Protein AF-D8LQ57-F1 (afdb_monomer)

pLDDT: mean 73.34, std 22.37, range [23.78, 97.12]

Sequence (298 aa):
MGIFMRISVLSFLLAEVISSGTTFTFFREPSASVVRRYLERQDTEQSPVNHAFAGFSDIAAAGGDAAVPPPPPQGFQERTVRAHLGSGKETYARGREALLRWQMHEGSSWARIFLGQRPPRPALQRNLVTIAKACAGLVWCINPCQVLYERNDVALRFIAPPGADANRSLDDGEARPVENTKRVMGGGGGALWAGKRPTSAPSWASFLPGVKHKGRQSAVAYATKMGHLIQGEERMRVLHFCGPGGDDSVWFEVYSVSRGAGLVGGLVFPFVQSMQRRFFREQAETMKRVVNSSSGLP

Foldseek 3Di:
DPPVVVVVVVVVLVVLLVPFLKDKDWLDDDDPVRLQVSQVCCVVDPFAAPDDCQCQQVPLVVVDQDPDRDDFPPQWDKDKEKAWQWFDPLLLVLLLVCVVVVQLQVQDPFKHKDWHDQDPPPRAWTKMWMWGADDVRTMIIIFTKTKHGKFHKGKHWYQQDPDDPPDDHVPDDDDDDDDDDDDDDDDDDDDDPPDDDPPPDPCSVVRDHRFTWIWIKIKIKMFGTGSGQKGWMKMWMWIATCGPPGGGIIMIMIIIIMATDDPSSNVCVVVVVVVVVVSRVSSNVSSSVSSVVVVPDD

Nearest PDB structures (foldseek):
  7xw0-assembly2_B  TM=3.863E-01  e=5.928E-01  Escherichia coli
  7xw0-assembly1_A  TM=3.783E-01  e=1.256E+00  Escherichia coli
  2iwv-assembly2_B  TM=2.045E-01  e=3.957E-01  Escherichia coli K-12
  4frt-assembly1_A  TM=3.250E-01  e=4.224E+00  Pseudomonas aeruginosa PAO1
  3szv-assembly1_A  TM=2.155E-01  e=5.638E+00  Pseudomonas aeruginosa

Secondary structure (DSSP, 8-state):
-HHHHHHHHHHHHHHHHHHSS-EEEESSPPPHHHHHHHHHHHHHS-PPBSSTTTTTT-TTTT-SS--SPPPPPTTPEEEEEEEEEEEHHHHHHHHHHHHHTTGGGTT-SSEEEEEPP--SS-TT--EEEEEEEEGGGTEEEEEEEEEEEEEEEEEEEEEPPSS---S--TT----PPPP---------------PPPPTTS-GGGGPPTT-EEEEEEEEEEEEEBTT-SEEEEEEEEEEEEEBTTTB-EEEEEEEEEEEE-HHHHHHHHHHHHHHHHHHHHHHHHHHHHHHHHGGG--

Mean predicted aligned error: 12.28 Å

Organism: Ectocarpus siliculosus (NCBI:txid2880)

Structure (mmCIF, N/CA/C/O backbone):
data_AF-D8LQ57-F1
#
_entry.id   AF-D8LQ57-F1
#
loop_
_atom_site.group_PDB
_atom_site.id
_atom_site.type_symbol
_atom_site.label_atom_id
_atom_site.label_alt_id
_atom_site.label_comp_id
_atom_site.label_asym_id
_atom_site.label_entity_id
_atom_site.label_seq_id
_atom_site.pdbx_PDB_ins_code
_atom_site.Cartn_x
_atom_site.Cartn_y
_atom_site.Cartn_z
_atom_site.occupancy
_atom_site.B_iso_or_equiv
_atom_site.auth_seq_id
_atom_site.auth_comp_id
_atom_site.auth_asym_id
_atom_site.auth_atom_id
_atom_site.pdbx_PDB_model_num
ATOM 1 N N . MET A 1 1 ? 17.391 13.840 -40.612 1.00 48.62 1 MET A N 1
ATOM 2 C CA . MET A 1 1 ? 17.609 14.092 -39.166 1.00 48.62 1 MET A CA 1
ATOM 3 C C . MET A 1 1 ? 16.554 13.461 -38.238 1.00 48.62 1 MET A C 1
ATOM 5 O O . MET A 1 1 ? 16.902 13.117 -37.120 1.00 48.62 1 MET A O 1
ATOM 9 N N . GLY A 1 2 ? 15.300 13.237 -38.670 1.00 44.97 2 GLY A N 1
ATOM 10 C CA . GLY A 1 2 ? 14.218 12.748 -37.786 1.00 44.97 2 GLY A CA 1
ATOM 11 C C . GLY A 1 2 ? 14.152 11.238 -37.478 1.00 44.97 2 GLY A C 1
ATOM 12 O O . GLY A 1 2 ? 13.601 10.872 -36.447 1.00 44.97 2 GLY A O 1
ATOM 13 N N . ILE A 1 3 ? 14.708 10.353 -38.318 1.00 43.94 3 ILE A N 1
ATOM 14 C CA . ILE A 1 3 ? 14.661 8.888 -38.094 1.00 43.94 3 ILE A CA 1
ATOM 15 C C . ILE A 1 3 ? 15.752 8.437 -37.109 1.00 43.94 3 ILE A C 1
ATOM 17 O O . ILE A 1 3 ? 15.458 7.721 -36.157 1.00 43.94 3 ILE A O 1
ATOM 21 N N . PHE A 1 4 ? 16.982 8.938 -37.263 1.00 37.44 4 PHE A N 1
ATOM 22 C CA . PHE A 1 4 ? 18.092 8.635 -36.351 1.00 37.44 4 PHE A CA 1
ATOM 23 C C . PHE A 1 4 ? 17.826 9.108 -34.913 1.00 37.44 4 PHE A C 1
ATOM 25 O O . PHE A 1 4 ? 18.095 8.373 -33.971 1.00 37.44 4 PHE A O 1
ATOM 32 N N . MET A 1 5 ? 17.203 10.277 -34.730 1.00 42.69 5 MET A N 1
ATOM 33 C CA . MET A 1 5 ? 16.854 10.787 -33.398 1.00 42.69 5 MET A CA 1
ATOM 34 C C . MET A 1 5 ? 15.763 9.944 -32.707 1.00 42.69 5 MET A C 1
ATOM 36 O O . MET A 1 5 ? 15.808 9.753 -31.495 1.00 42.69 5 MET A O 1
ATOM 40 N N . ARG A 1 6 ? 14.811 9.381 -33.470 1.00 46.59 6 ARG A N 1
ATOM 41 C CA . ARG A 1 6 ? 13.755 8.493 -32.944 1.00 46.59 6 ARG A CA 1
ATOM 42 C C . ARG A 1 6 ? 14.295 7.128 -32.514 1.00 46.59 6 ARG A C 1
ATOM 44 O O . ARG A 1 6 ? 13.846 6.605 -31.499 1.00 46.59 6 ARG A O 1
ATOM 51 N N . ILE A 1 7 ? 15.274 6.586 -33.242 1.00 57.03 7 ILE A N 1
ATOM 52 C CA . ILE A 1 7 ? 15.954 5.336 -32.869 1.00 57.03 7 ILE A CA 1
ATOM 53 C C . ILE A 1 7 ? 16.760 5.542 -31.579 1.00 57.03 7 ILE A C 1
ATOM 55 O O . ILE A 1 7 ? 16.666 4.720 -30.674 1.00 57.03 7 ILE A O 1
ATOM 59 N N . SER A 1 8 ? 17.466 6.667 -31.432 1.00 62.03 8 SER A N 1
ATOM 60 C CA . SER A 1 8 ? 18.244 6.960 -30.219 1.00 62.03 8 SER A CA 1
ATOM 61 C C . SER A 1 8 ? 17.379 7.125 -28.966 1.00 62.03 8 SER A C 1
ATOM 63 O O . SER A 1 8 ? 17.735 6.606 -27.911 1.00 62.03 8 SER A O 1
ATOM 65 N N . VAL A 1 9 ? 16.225 7.796 -29.071 1.00 62.12 9 VAL A N 1
ATOM 66 C CA . VAL A 1 9 ? 15.291 7.952 -27.941 1.00 62.12 9 VAL A CA 1
ATOM 67 C C . VAL A 1 9 ? 14.668 6.610 -27.548 1.00 62.12 9 VAL A C 1
ATOM 69 O O . VAL A 1 9 ? 14.610 6.295 -26.363 1.00 62.12 9 VAL A O 1
ATOM 72 N N . LEU A 1 10 ? 14.248 5.789 -28.517 1.00 60.16 10 LEU A N 1
ATOM 73 C CA . LEU A 1 10 ? 13.670 4.474 -28.230 1.00 60.16 10 LEU A CA 1
ATOM 74 C C . LEU A 1 10 ? 14.696 3.527 -27.590 1.00 60.16 10 LEU A C 1
ATOM 76 O O . LEU A 1 10 ? 14.368 2.840 -26.626 1.00 60.16 10 LEU A O 1
ATOM 80 N N . SER A 1 11 ? 15.940 3.536 -28.072 1.00 60.31 11 SER A N 1
ATOM 81 C CA . SER A 1 11 ? 17.041 2.763 -27.485 1.00 60.31 11 SER A CA 1
ATOM 82 C C . SER A 1 11 ? 17.373 3.214 -26.063 1.00 60.31 11 SER A C 1
ATOM 84 O O . SER A 1 11 ? 17.629 2.374 -25.205 1.00 60.31 11 SER A O 1
ATOM 86 N N . PHE A 1 12 ? 17.322 4.521 -25.786 1.00 65.44 12 PHE A N 1
ATOM 87 C CA . PHE A 1 12 ? 17.548 5.059 -24.444 1.00 65.44 12 PHE A CA 1
ATOM 88 C C . PHE A 1 12 ? 16.434 4.656 -23.467 1.00 65.44 12 PHE A C 1
ATOM 90 O O . PHE A 1 12 ? 16.716 4.160 -22.380 1.00 65.44 12 PHE A O 1
ATOM 97 N N . LEU A 1 13 ? 15.166 4.786 -23.875 1.00 63.22 13 LEU A N 1
ATOM 98 C CA . LEU A 1 13 ? 14.019 4.367 -23.061 1.00 63.22 13 LEU A CA 1
ATOM 99 C C . LEU A 1 13 ? 14.007 2.847 -22.834 1.00 63.22 13 LEU A C 1
ATOM 101 O O . LEU A 1 13 ? 13.696 2.389 -21.737 1.00 63.22 13 LEU A O 1
ATOM 105 N N . LEU A 1 14 ? 14.383 2.054 -23.842 1.00 62.09 14 LEU A N 1
ATOM 106 C CA . LEU A 1 14 ? 14.518 0.605 -23.708 1.00 62.09 14 LEU A CA 1
ATOM 107 C C . LEU A 1 14 ? 15.657 0.236 -22.744 1.00 62.09 14 LEU A C 1
ATOM 109 O O . LEU A 1 14 ? 15.481 -0.654 -21.918 1.00 62.09 14 LEU A O 1
ATOM 113 N N . ALA A 1 15 ? 16.791 0.939 -22.793 1.00 59.47 15 ALA A N 1
ATOM 114 C CA . ALA A 1 15 ? 17.882 0.760 -21.838 1.00 59.47 15 ALA A CA 1
ATOM 115 C C . ALA A 1 15 ? 17.472 1.139 -20.404 1.00 59.47 15 ALA A C 1
ATOM 117 O O . ALA A 1 15 ? 17.856 0.446 -19.466 1.00 59.47 15 ALA A O 1
ATOM 118 N N . GLU A 1 16 ? 16.655 2.178 -20.212 1.00 63.97 16 GLU A N 1
ATOM 119 C CA . GLU A 1 16 ? 16.084 2.546 -18.906 1.00 63.97 16 GLU A CA 1
ATOM 120 C C . GLU A 1 16 ? 15.113 1.467 -18.384 1.00 63.97 16 GLU A C 1
ATOM 122 O O . GLU A 1 16 ? 15.157 1.112 -17.210 1.00 63.97 16 GLU A O 1
ATOM 127 N N . VAL A 1 17 ? 14.300 0.860 -19.258 1.00 67.62 17 VAL A N 1
ATOM 128 C CA . VAL A 1 17 ? 13.434 -0.283 -18.902 1.00 67.62 17 VAL A CA 1
ATOM 129 C C . VAL A 1 17 ? 14.255 -1.527 -18.554 1.00 67.62 17 VAL A C 1
ATOM 131 O O . VAL A 1 17 ? 13.967 -2.185 -17.557 1.00 67.62 17 VAL A O 1
ATOM 134 N N . ILE A 1 18 ? 15.283 -1.849 -19.343 1.00 64.19 18 ILE A N 1
ATOM 135 C CA . ILE A 1 18 ? 16.147 -3.024 -19.133 1.00 64.19 18 ILE A CA 1
ATOM 136 C C . ILE A 1 18 ? 17.025 -2.856 -17.887 1.00 64.19 18 ILE A C 1
ATOM 138 O O . ILE A 1 18 ? 17.270 -3.826 -17.175 1.00 64.19 18 ILE A O 1
ATOM 142 N N . SER A 1 19 ? 17.497 -1.637 -17.617 1.00 60.09 19 SER A N 1
ATOM 143 C CA . SER A 1 19 ? 18.268 -1.320 -16.408 1.00 60.09 19 SER A CA 1
ATOM 144 C C . SER A 1 19 ? 17.388 -1.121 -15.176 1.00 60.09 19 SER A C 1
ATOM 146 O O . SER A 1 19 ? 17.899 -1.105 -14.054 1.00 60.09 19 SER A O 1
ATOM 148 N N . SER A 1 20 ? 16.067 -1.009 -15.352 1.00 66.25 20 SER A N 1
ATOM 149 C CA . SER A 1 20 ? 15.149 -1.027 -14.226 1.00 66.25 20 SER A CA 1
ATOM 150 C C . SER A 1 20 ? 15.211 -2.393 -13.536 1.00 66.25 20 SER A C 1
ATOM 152 O O . SER A 1 20 ? 15.247 -3.446 -14.165 1.00 66.25 20 SER A O 1
ATOM 154 N N . GLY A 1 21 ? 15.183 -2.388 -12.206 1.00 73.88 21 GLY A N 1
ATOM 155 C CA . GLY A 1 21 ? 14.976 -3.601 -11.416 1.00 73.88 21 GLY A CA 1
ATOM 156 C C . GLY A 1 21 ? 13.595 -4.229 -11.637 1.00 73.88 21 GLY A C 1
ATOM 157 O O . GLY A 1 21 ? 13.362 -5.332 -11.152 1.00 73.88 21 GLY A O 1
ATOM 158 N N . THR A 1 22 ? 12.678 -3.569 -12.352 1.00 83.44 22 THR A N 1
ATOM 159 C CA . THR A 1 22 ? 11.361 -4.108 -12.693 1.00 83.44 22 THR A CA 1
ATOM 160 C C . THR A 1 22 ? 11.524 -5.248 -13.690 1.00 83.44 22 THR A C 1
ATOM 162 O O . THR A 1 22 ? 12.066 -5.076 -14.777 1.00 83.44 22 THR A O 1
ATOM 165 N N . THR A 1 23 ? 11.036 -6.433 -13.331 1.00 84.88 23 THR A N 1
ATOM 166 C CA . THR A 1 23 ? 11.045 -7.587 -14.238 1.00 84.88 23 THR A CA 1
ATOM 167 C C . THR A 1 23 ? 9.704 -7.702 -14.941 1.00 84.88 23 THR A C 1
ATOM 169 O O . THR A 1 23 ? 8.655 -7.637 -14.302 1.00 84.88 23 THR A O 1
ATOM 172 N N . PHE A 1 24 ? 9.735 -7.916 -16.254 1.00 87.69 24 PHE A N 1
ATOM 173 C CA . PHE A 1 24 ? 8.538 -8.119 -17.061 1.00 87.69 24 PHE A CA 1
ATOM 174 C C . PHE A 1 24 ? 8.416 -9.583 -17.463 1.00 87.69 24 PHE A C 1
ATOM 176 O O . PHE A 1 24 ? 9.375 -10.202 -17.922 1.00 87.69 24 PHE A O 1
ATOM 183 N N . THR A 1 25 ? 7.216 -10.128 -17.318 1.00 86.50 25 THR A N 1
ATOM 184 C CA . THR A 1 25 ? 6.835 -11.411 -17.913 1.00 86.50 25 THR A CA 1
ATOM 185 C C . THR A 1 25 ? 5.623 -11.196 -18.810 1.00 86.50 25 THR A C 1
ATOM 187 O O . THR A 1 25 ? 4.830 -10.278 -18.593 1.00 86.50 25 THR A O 1
ATOM 190 N N . PHE A 1 26 ? 5.503 -11.998 -19.864 1.00 88.69 26 PHE A N 1
ATOM 191 C CA . PHE A 1 26 ? 4.497 -11.798 -20.905 1.00 88.69 26 PHE A CA 1
ATOM 192 C C . PHE A 1 26 ? 3.484 -12.938 -20.900 1.00 88.69 26 PHE A C 1
ATOM 194 O O . PHE A 1 26 ? 3.846 -14.100 -20.712 1.00 88.69 26 PHE A O 1
ATOM 201 N N . PHE A 1 27 ? 2.216 -12.594 -21.129 1.00 87.00 27 PHE A N 1
ATOM 202 C CA . PHE A 1 27 ? 1.059 -13.488 -21.299 1.00 87.00 27 PHE A CA 1
ATOM 203 C C . PHE A 1 27 ? 0.655 -14.342 -20.085 1.00 87.00 27 PHE A C 1
ATOM 205 O O . PHE A 1 27 ? -0.522 -14.667 -19.939 1.00 87.00 27 PHE A O 1
ATOM 212 N N . ARG A 1 28 ? 1.585 -14.695 -19.194 1.00 86.56 28 ARG A N 1
ATOM 213 C CA . ARG A 1 28 ? 1.346 -15.529 -18.009 1.00 86.56 28 ARG A CA 1
ATOM 214 C C . ARG A 1 28 ? 1.815 -14.831 -16.743 1.00 86.56 28 ARG A C 1
ATOM 216 O O . ARG A 1 28 ? 2.811 -14.117 -16.769 1.00 86.56 28 ARG A O 1
ATOM 223 N N . GLU A 1 29 ? 1.082 -15.057 -15.654 1.00 89.44 29 GLU A N 1
ATOM 224 C CA . GLU A 1 29 ? 1.495 -14.609 -14.322 1.00 89.44 29 GLU A CA 1
ATOM 225 C C . GLU A 1 29 ? 2.853 -15.237 -13.976 1.00 89.44 29 GLU A C 1
ATOM 227 O O . GLU A 1 29 ? 3.077 -16.417 -14.284 1.00 89.44 29 GLU A O 1
ATOM 232 N N . PRO A 1 30 ? 3.778 -14.479 -13.363 1.00 89.81 30 PRO A N 1
ATOM 233 C CA . PRO A 1 30 ? 5.040 -15.036 -12.915 1.00 89.81 30 PRO A CA 1
ATOM 234 C C . PRO A 1 30 ? 4.794 -16.152 -11.901 1.00 89.81 30 PRO A C 1
ATOM 236 O O . PRO A 1 30 ? 4.037 -16.004 -10.944 1.00 89.81 30 PRO A O 1
ATOM 239 N N . SER A 1 31 ? 5.460 -17.286 -12.105 1.00 90.00 31 SER A N 1
ATOM 240 C CA . SER A 1 31 ? 5.369 -18.406 -11.171 1.00 90.00 31 SER A CA 1
ATOM 241 C C . SER A 1 31 ? 5.945 -18.041 -9.797 1.00 90.00 31 SER A C 1
ATOM 243 O O . SER A 1 31 ? 6.805 -17.164 -9.668 1.00 90.00 31 SER A O 1
ATOM 245 N N . ALA A 1 32 ? 5.528 -18.768 -8.759 1.00 87.81 32 ALA A N 1
ATOM 246 C CA . ALA A 1 32 ? 6.027 -18.555 -7.400 1.00 87.81 32 ALA A CA 1
ATOM 247 C C . ALA A 1 32 ? 7.562 -18.677 -7.292 1.00 87.81 32 ALA A C 1
ATOM 249 O O . ALA A 1 32 ? 8.172 -17.992 -6.474 1.00 87.81 32 ALA A O 1
ATOM 250 N N . SER A 1 33 ? 8.204 -19.509 -8.123 1.00 88.94 33 SER A N 1
ATOM 251 C CA . SER A 1 33 ? 9.667 -19.631 -8.157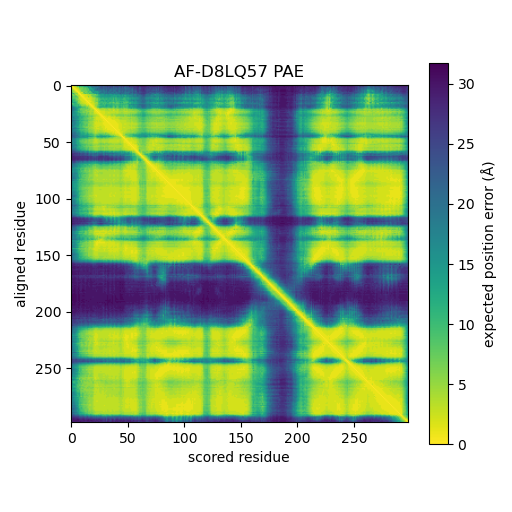 1.00 88.94 33 SER A CA 1
ATOM 252 C C . SER A 1 33 ? 10.348 -18.393 -8.746 1.00 88.94 33 SER A C 1
ATOM 254 O O . SER A 1 33 ? 11.390 -17.985 -8.235 1.00 88.94 33 SER A O 1
ATOM 256 N N . VAL A 1 34 ? 9.750 -17.751 -9.758 1.00 89.62 34 VAL A N 1
ATOM 257 C CA . VAL A 1 34 ? 10.236 -16.472 -10.308 1.00 89.62 34 VAL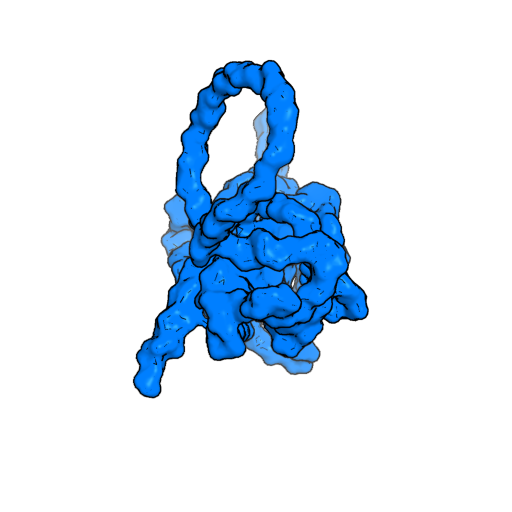 A CA 1
ATOM 258 C C . VAL A 1 34 ? 10.157 -15.376 -9.248 1.00 89.62 34 VAL A C 1
ATOM 260 O O . VAL A 1 34 ? 11.142 -14.677 -9.019 1.00 89.62 34 VAL A O 1
ATOM 263 N N . VAL A 1 35 ? 9.019 -15.268 -8.554 1.00 89.56 35 VAL A N 1
ATOM 264 C CA . VAL A 1 35 ? 8.834 -14.291 -7.468 1.00 89.56 35 VAL A CA 1
ATOM 265 C C . VAL A 1 35 ? 9.822 -14.539 -6.325 1.00 89.56 35 VAL A C 1
ATOM 267 O O . VAL A 1 35 ? 10.451 -13.598 -5.845 1.00 89.56 35 VAL A O 1
ATOM 270 N N . ARG A 1 36 ? 10.019 -15.803 -5.922 1.00 87.06 36 ARG A N 1
ATOM 271 C CA . ARG A 1 36 ? 10.967 -16.175 -4.860 1.00 87.06 36 ARG A CA 1
ATOM 272 C C . ARG A 1 36 ? 12.405 -15.810 -5.219 1.00 87.06 36 ARG A C 1
ATOM 274 O O . ARG A 1 36 ? 13.065 -15.151 -4.427 1.00 87.06 36 ARG A O 1
ATOM 281 N N . ARG A 1 37 ? 12.865 -16.159 -6.423 1.00 87.06 37 ARG A N 1
ATOM 282 C CA . ARG A 1 37 ? 14.216 -15.810 -6.891 1.00 87.06 37 ARG A CA 1
ATOM 283 C C . ARG A 1 37 ? 14.426 -14.297 -6.949 1.00 87.06 37 ARG A C 1
ATOM 285 O O . ARG A 1 37 ? 15.516 -13.805 -6.673 1.00 87.06 37 ARG A O 1
ATOM 292 N N . TYR A 1 38 ? 13.384 -13.555 -7.315 1.00 87.19 38 TYR A N 1
ATOM 293 C CA . TYR A 1 38 ? 13.428 -12.099 -7.341 1.00 87.19 38 TYR A CA 1
ATOM 294 C C . TYR A 1 38 ? 13.536 -11.502 -5.925 1.00 87.19 38 TYR A C 1
ATOM 296 O O . TYR A 1 38 ? 14.333 -10.590 -5.718 1.00 87.19 38 TYR A O 1
ATOM 304 N N . LEU A 1 39 ? 12.815 -12.053 -4.939 1.00 85.38 39 LEU A N 1
ATOM 305 C CA . LEU A 1 39 ? 12.977 -11.704 -3.518 1.00 85.38 39 LEU A CA 1
ATOM 306 C C . LEU A 1 39 ? 14.387 -12.022 -3.001 1.00 85.38 39 LEU A C 1
ATOM 308 O O . LEU A 1 39 ? 15.031 -11.145 -2.435 1.00 85.38 39 LEU A O 1
ATOM 312 N N . GLU A 1 40 ? 14.892 -13.233 -3.257 1.00 83.25 40 GLU A N 1
ATOM 313 C CA . GLU A 1 40 ? 16.244 -13.657 -2.858 1.00 83.25 40 GLU A CA 1
ATOM 314 C C . GLU A 1 40 ? 17.316 -12.708 -3.409 1.00 83.25 40 GLU A C 1
ATOM 316 O O . GLU A 1 40 ? 18.225 -12.301 -2.687 1.00 83.25 40 GLU A O 1
ATOM 321 N N . ARG A 1 41 ? 17.172 -12.284 -4.672 1.00 81.88 41 ARG A N 1
ATOM 322 C CA . ARG A 1 41 ? 18.065 -11.299 -5.290 1.00 81.88 41 ARG A CA 1
ATOM 323 C C . ARG A 1 41 ? 18.022 -9.944 -4.583 1.00 81.88 41 ARG A C 1
ATOM 325 O O . ARG A 1 41 ? 19.057 -9.310 -4.438 1.00 81.88 41 ARG A O 1
ATOM 332 N N . GLN A 1 42 ? 16.857 -9.489 -4.124 1.00 79.94 42 GLN A N 1
ATOM 333 C CA . GLN A 1 42 ? 16.762 -8.236 -3.364 1.00 79.94 42 GLN A CA 1
ATOM 334 C C . GLN A 1 42 ? 17.364 -8.321 -1.961 1.00 79.94 42 GLN A C 1
ATOM 336 O O . GLN A 1 42 ? 17.737 -7.289 -1.395 1.00 79.94 42 GLN A O 1
ATOM 341 N N . ASP A 1 43 ? 17.388 -9.514 -1.366 1.00 73.25 43 ASP A N 1
ATOM 342 C CA . ASP A 1 43 ? 18.006 -9.739 -0.061 1.00 73.25 43 ASP A CA 1
ATOM 343 C C . ASP A 1 43 ? 19.540 -9.711 -0.167 1.00 73.25 43 ASP A C 1
ATOM 345 O O . ASP A 1 43 ? 20.214 -9.187 0.730 1.00 73.25 43 ASP A O 1
ATOM 349 N N . THR A 1 44 ? 20.092 -10.225 -1.275 1.00 69.94 44 THR A N 1
ATOM 350 C CA . THR A 1 44 ? 21.538 -10.242 -1.547 1.00 69.94 44 THR A CA 1
ATOM 351 C C . THR A 1 44 ? 22.052 -8.916 -2.111 1.00 69.94 44 THR A C 1
ATOM 353 O O . THR A 1 44 ? 23.072 -8.406 -1.647 1.00 69.94 44 THR A O 1
ATOM 356 N N . GLU A 1 45 ? 21.339 -8.315 -3.062 1.00 71.88 45 GLU A N 1
ATOM 357 C CA . GLU A 1 45 ? 21.659 -7.020 -3.660 1.00 71.88 45 GLU A CA 1
ATOM 358 C C . GLU A 1 45 ? 20.977 -5.913 -2.842 1.00 71.88 45 GLU A C 1
ATOM 360 O O . GLU A 1 45 ? 19.780 -5.651 -2.985 1.00 71.88 45 GLU A O 1
ATOM 365 N N . GLN A 1 46 ? 21.722 -5.252 -1.948 1.00 67.12 46 GLN A N 1
ATOM 366 C CA . GLN A 1 46 ? 21.197 -4.100 -1.207 1.00 67.12 46 GLN A CA 1
ATOM 367 C C . GLN A 1 46 ? 20.815 -2.975 -2.181 1.00 67.12 46 GLN A C 1
ATOM 369 O O . GLN A 1 46 ? 21.653 -2.193 -2.616 1.00 67.12 46 GLN A O 1
ATOM 374 N N . SER A 1 47 ? 19.531 -2.895 -2.517 1.00 75.00 47 SER A N 1
ATOM 375 C CA . SER A 1 47 ? 18.945 -1.798 -3.287 1.00 75.00 47 SER A CA 1
ATOM 376 C C . SER A 1 47 ? 18.244 -0.832 -2.321 1.00 75.00 47 SER A C 1
ATOM 378 O O . SER A 1 47 ? 17.425 -1.289 -1.521 1.00 75.00 47 SER A O 1
ATOM 380 N N . PRO A 1 48 ? 18.562 0.473 -2.324 1.00 87.56 48 PRO A N 1
ATOM 381 C CA . PRO A 1 48 ? 17.900 1.436 -1.451 1.00 87.56 48 PRO A CA 1
ATOM 382 C C . PRO A 1 48 ? 16.487 1.774 -1.952 1.00 87.56 48 PRO A C 1
ATOM 384 O O . PRO A 1 48 ? 16.116 1.496 -3.096 1.00 87.56 48 PRO A O 1
ATOM 387 N N . VAL A 1 49 ? 15.699 2.421 -1.094 1.00 91.38 49 VAL A N 1
ATOM 388 C CA . VAL A 1 49 ? 14.478 3.133 -1.507 1.00 91.38 49 VAL A CA 1
ATOM 389 C C . VAL A 1 49 ? 14.813 4.206 -2.549 1.00 91.38 49 VAL A C 1
ATOM 391 O O . VAL A 1 49 ? 15.892 4.796 -2.515 1.00 91.38 49 VAL A O 1
ATOM 394 N N . ASN A 1 50 ? 13.904 4.467 -3.490 1.00 92.00 50 ASN A N 1
ATOM 395 C CA . ASN A 1 50 ? 14.163 5.381 -4.614 1.00 92.00 50 ASN A CA 1
ATOM 396 C C . ASN A 1 50 ? 13.713 6.835 -4.374 1.00 92.00 50 ASN A C 1
ATOM 398 O O . ASN A 1 50 ? 13.584 7.608 -5.323 1.00 92.00 50 ASN A O 1
ATOM 402 N N . HIS A 1 51 ? 13.465 7.218 -3.120 1.00 91.19 51 HIS A N 1
ATOM 403 C CA . HIS A 1 51 ? 13.086 8.576 -2.737 1.00 91.19 51 HIS A CA 1
ATOM 404 C C . HIS A 1 51 ? 13.591 8.926 -1.328 1.00 91.19 51 HIS A C 1
ATOM 406 O O . HIS A 1 51 ? 13.745 8.058 -0.474 1.00 91.19 51 HIS A O 1
ATOM 412 N N . ALA A 1 52 ? 13.838 10.217 -1.079 1.00 90.44 52 ALA A N 1
ATOM 413 C CA . ALA A 1 52 ? 14.501 10.698 0.141 1.00 90.44 52 ALA A CA 1
ATOM 414 C C . ALA A 1 52 ? 13.588 10.819 1.377 1.00 90.44 52 ALA A C 1
ATOM 416 O O . ALA A 1 52 ? 14.077 11.016 2.483 1.00 90.44 52 ALA A O 1
ATOM 417 N N . PHE A 1 53 ? 12.270 10.728 1.199 1.00 88.44 53 PHE A N 1
ATOM 418 C CA . PHE A 1 53 ? 11.278 10.949 2.261 1.00 88.44 53 PHE A CA 1
ATOM 419 C C . PHE A 1 53 ? 10.681 9.643 2.811 1.00 88.44 53 PHE A C 1
ATOM 421 O O . PHE A 1 53 ? 9.603 9.658 3.395 1.00 88.44 53 PHE A O 1
ATOM 428 N N . ALA A 1 54 ? 11.341 8.503 2.598 1.00 89.94 54 ALA A N 1
ATOM 429 C CA . ALA A 1 54 ? 10.863 7.220 3.098 1.00 89.94 54 ALA A CA 1
ATOM 430 C C . ALA A 1 54 ? 10.627 7.256 4.619 1.00 89.94 54 ALA A C 1
ATOM 432 O O . ALA A 1 54 ? 11.510 7.624 5.392 1.00 89.94 54 ALA A O 1
ATOM 433 N N . GLY A 1 55 ? 9.423 6.870 5.032 1.00 87.69 55 GLY A N 1
ATOM 434 C CA . GLY A 1 55 ? 8.956 6.885 6.414 1.00 87.69 55 GLY A CA 1
ATOM 435 C C . GLY A 1 55 ? 8.207 8.157 6.809 1.00 87.69 55 GLY A C 1
ATOM 436 O O . GLY A 1 55 ? 7.733 8.228 7.940 1.00 87.69 55 GLY A O 1
ATOM 437 N N . PHE A 1 56 ? 8.043 9.148 5.922 1.00 85.62 56 PHE A N 1
ATOM 438 C CA . PHE A 1 56 ? 7.354 10.402 6.268 1.00 85.62 56 PHE A CA 1
ATOM 439 C C . PHE A 1 56 ? 5.893 10.202 6.702 1.00 85.62 56 PHE A C 1
ATOM 441 O O . PHE A 1 56 ? 5.339 11.047 7.404 1.00 85.62 56 PHE A O 1
ATOM 448 N N . SER A 1 57 ? 5.257 9.099 6.286 1.00 84.88 57 SER A N 1
ATOM 449 C CA . SER A 1 57 ? 3.879 8.796 6.670 1.00 84.88 57 SER A CA 1
ATOM 450 C C . SER A 1 57 ? 3.762 8.189 8.075 1.00 84.88 57 SER A C 1
ATOM 452 O O . SER A 1 57 ? 2.641 8.000 8.557 1.00 84.88 57 SER A O 1
ATOM 454 N N . ASP A 1 58 ? 4.884 7.893 8.746 1.00 85.19 58 ASP A N 1
ATOM 455 C CA . ASP A 1 58 ? 4.927 7.387 10.122 1.00 85.19 58 ASP A CA 1
ATOM 456 C C . ASP A 1 58 ? 4.648 8.494 11.146 1.00 85.19 58 ASP A C 1
ATOM 458 O O . ASP A 1 58 ? 5.486 8.906 11.949 1.00 85.19 58 ASP A O 1
ATOM 462 N N . ILE A 1 59 ? 3.409 8.967 11.139 1.00 71.31 59 ILE A N 1
ATOM 463 C CA . ILE A 1 59 ? 2.912 9.998 12.050 1.00 71.31 59 ILE A CA 1
ATOM 464 C C . ILE A 1 59 ? 3.033 9.607 13.536 1.00 71.31 59 ILE A C 1
ATOM 466 O O . ILE A 1 59 ? 3.044 10.473 14.404 1.00 71.31 59 ILE A O 1
ATOM 470 N N . ALA A 1 60 ? 3.132 8.307 13.848 1.00 60.72 60 ALA A N 1
ATOM 471 C CA . ALA A 1 60 ? 3.276 7.818 15.218 1.00 60.72 60 ALA A CA 1
ATOM 472 C C . ALA A 1 60 ? 4.710 7.970 15.743 1.00 60.72 60 ALA A C 1
ATOM 474 O O . ALA A 1 60 ? 4.897 8.241 16.929 1.00 60.72 60 ALA A O 1
ATOM 475 N N . ALA A 1 61 ? 5.716 7.823 14.876 1.00 54.97 61 ALA A N 1
ATOM 476 C CA . ALA A 1 61 ? 7.112 8.071 15.233 1.00 54.97 61 ALA A CA 1
ATOM 477 C C . ALA A 1 61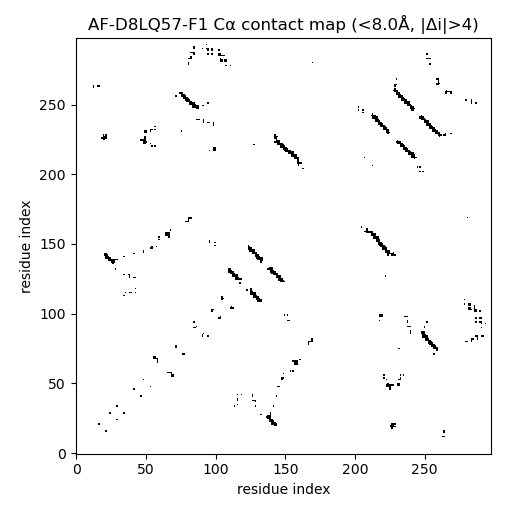 ? 7.403 9.558 15.493 1.00 54.97 61 ALA A C 1
ATOM 479 O O . ALA A 1 61 ? 8.341 9.878 16.219 1.00 54.97 61 ALA A O 1
ATOM 480 N N . ALA A 1 62 ? 6.583 10.464 14.952 1.00 51.12 62 ALA A N 1
ATOM 481 C CA . ALA A 1 62 ? 6.770 11.907 15.085 1.00 51.12 62 ALA A CA 1
ATOM 482 C C . ALA A 1 62 ? 6.465 12.469 16.491 1.00 51.12 62 ALA A C 1
ATOM 484 O O . ALA A 1 62 ? 6.683 13.656 16.720 1.00 51.12 62 ALA A O 1
ATOM 485 N N . GLY A 1 63 ? 5.956 11.661 17.435 1.00 50.09 63 GLY A N 1
ATOM 486 C CA . GLY A 1 63 ? 5.815 12.026 18.856 1.00 50.09 63 GLY A CA 1
ATOM 487 C C . GLY A 1 63 ? 4.899 13.222 19.179 1.00 50.09 63 GLY A C 1
ATOM 488 O O . GLY A 1 63 ? 4.793 13.600 20.344 1.00 50.09 63 GLY A O 1
ATOM 489 N N . GLY A 1 64 ? 4.236 13.817 18.184 1.00 48.31 64 GLY A N 1
ATOM 490 C CA . GLY A 1 64 ? 3.419 15.026 18.316 1.00 48.31 64 GLY A CA 1
ATOM 491 C C . GLY A 1 64 ? 1.924 14.791 18.090 1.00 48.31 64 GLY A C 1
ATOM 492 O O . GLY A 1 64 ? 1.504 13.735 17.626 1.00 48.31 64 GLY A O 1
ATOM 493 N N . ASP A 1 65 ? 1.115 15.820 18.364 1.00 49.66 65 ASP A N 1
ATOM 494 C CA . ASP A 1 65 ? -0.340 15.893 18.114 1.00 49.66 65 ASP A CA 1
ATOM 495 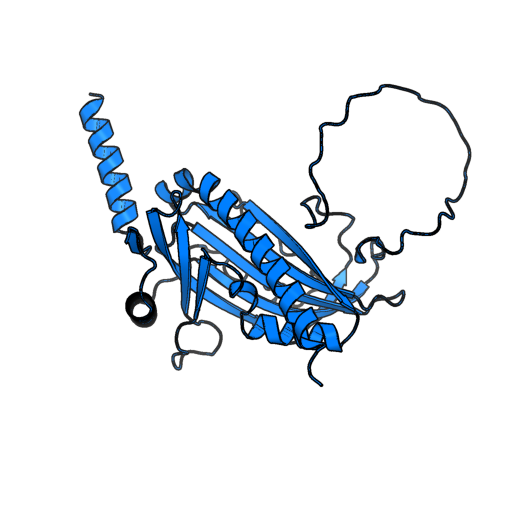C C . ASP A 1 65 ? -0.732 15.769 16.602 1.00 49.66 65 ASP A C 1
ATOM 497 O O . ASP A 1 65 ? -1.863 16.067 16.211 1.00 49.66 65 ASP A O 1
ATOM 501 N N . ALA A 1 66 ? 0.187 15.357 15.719 1.00 51.00 66 ALA A N 1
ATOM 502 C CA . ALA A 1 66 ? 0.051 15.411 14.265 1.00 51.00 66 ALA A CA 1
ATOM 503 C C . ALA A 1 66 ? -0.519 14.103 13.689 1.00 51.00 66 ALA A C 1
ATOM 505 O O . ALA A 1 66 ? 0.202 13.215 13.248 1.00 51.00 66 ALA A O 1
ATOM 506 N N . ALA A 1 67 ? -1.849 13.997 13.650 1.00 53.06 67 ALA A N 1
ATOM 507 C CA . ALA A 1 67 ? -2.545 12.905 12.958 1.00 53.06 67 ALA A CA 1
ATOM 508 C C . ALA A 1 67 ? -2.503 13.007 11.416 1.00 53.06 67 ALA A C 1
ATOM 510 O O . ALA A 1 67 ? -2.944 12.081 10.723 1.00 53.06 67 ALA A O 1
ATOM 511 N N . VAL A 1 68 ? -2.006 14.133 10.895 1.00 58.69 68 VAL A N 1
ATOM 512 C CA . VAL A 1 68 ? -1.954 14.471 9.471 1.00 58.69 68 VAL A CA 1
ATOM 513 C C . VAL A 1 68 ? -0.491 14.409 9.020 1.00 58.69 68 VAL A C 1
ATOM 515 O O . VAL A 1 68 ? 0.347 15.059 9.652 1.00 58.69 68 VAL A O 1
ATOM 518 N N . PRO A 1 69 ? -0.154 13.619 7.982 1.00 62.12 69 PRO A N 1
ATOM 519 C CA . PRO A 1 69 ? 1.189 13.640 7.414 1.00 62.12 69 PRO A CA 1
ATOM 520 C C . PRO A 1 69 ? 1.516 15.047 6.884 1.0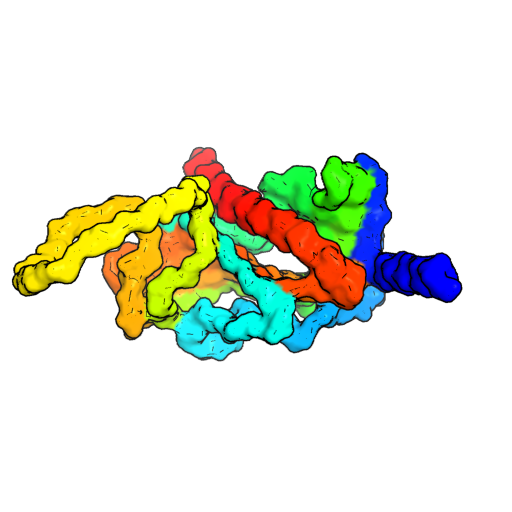0 62.12 69 PRO A C 1
ATOM 522 O O . PRO A 1 69 ? 0.601 15.794 6.527 1.00 62.12 69 PRO A O 1
ATOM 525 N N . PRO A 1 70 ? 2.800 15.441 6.826 1.00 69.06 70 PRO A N 1
ATOM 526 C CA . PRO A 1 70 ? 3.168 16.693 6.178 1.00 69.06 70 PRO A CA 1
ATOM 527 C C . PRO A 1 70 ? 2.734 16.662 4.700 1.00 69.06 70 PRO A C 1
ATOM 529 O O . PRO A 1 70 ? 2.556 15.575 4.139 1.00 69.06 70 PRO A O 1
ATOM 532 N N . PRO A 1 71 ? 2.564 17.833 4.057 1.00 74.38 71 PRO A N 1
ATOM 533 C CA . PRO A 1 71 ? 2.152 17.891 2.659 1.00 74.38 71 PRO A CA 1
ATOM 534 C C . PRO A 1 71 ? 3.093 17.064 1.767 1.00 74.38 71 PRO A C 1
ATOM 536 O O . PRO A 1 71 ? 4.298 16.993 2.043 1.00 74.38 71 PRO A O 1
ATOM 539 N N . PRO A 1 72 ? 2.568 16.446 0.693 1.00 81.56 72 PRO A N 1
ATOM 540 C CA . PRO A 1 72 ? 3.366 15.605 -0.185 1.00 81.56 72 PRO A CA 1
ATOM 541 C C . PRO A 1 72 ? 4.522 16.406 -0.812 1.00 81.56 72 PRO A C 1
ATOM 543 O O . PRO A 1 72 ? 4.341 17.576 -1.170 1.00 81.56 72 PRO A O 1
ATOM 546 N N . PRO A 1 73 ? 5.707 15.795 -1.003 1.00 87.38 73 PRO A N 1
ATOM 547 C CA . PRO A 1 73 ? 6.814 16.444 -1.695 1.00 87.38 73 PRO A CA 1
ATOM 548 C C . PRO A 1 73 ? 6.428 16.903 -3.107 1.00 87.38 73 PRO A C 1
ATOM 550 O O . PRO A 1 73 ? 5.603 16.282 -3.782 1.00 87.38 73 PRO A O 1
ATOM 553 N N . GLN A 1 74 ? 7.065 17.973 -3.590 1.00 89.06 74 GLN A N 1
ATOM 554 C CA . GLN A 1 74 ? 6.750 18.558 -4.895 1.00 89.06 74 GLN A CA 1
ATOM 555 C C . GLN A 1 74 ? 6.804 17.517 -6.028 1.00 89.06 74 GLN A C 1
ATOM 557 O O . GLN A 1 74 ? 7.763 16.755 -6.172 1.00 89.06 74 GLN A O 1
ATOM 562 N N . GLY A 1 75 ? 5.763 17.508 -6.865 1.00 88.38 75 GLY A N 1
ATOM 563 C CA . GLY A 1 75 ? 5.649 16.604 -8.010 1.00 88.38 75 GLY A CA 1
ATOM 564 C C . GLY A 1 75 ? 5.199 15.183 -7.662 1.00 88.38 75 GLY A C 1
ATOM 565 O O . GLY A 1 75 ? 5.054 14.371 -8.575 1.00 88.38 75 GLY A O 1
ATOM 566 N N . PHE A 1 76 ? 4.956 14.873 -6.385 1.00 91.81 76 PHE A N 1
ATOM 567 C CA . PHE A 1 76 ? 4.270 13.652 -5.978 1.00 91.81 76 PHE A CA 1
ATOM 568 C C . PHE A 1 76 ? 2.766 13.883 -5.897 1.00 91.81 76 PHE A C 1
ATOM 570 O O . PHE A 1 76 ? 2.296 14.937 -5.476 1.00 91.81 76 PHE A O 1
ATOM 577 N N . GLN A 1 77 ? 2.009 12.874 -6.309 1.00 90.56 77 GLN A N 1
ATOM 578 C CA . GLN A 1 77 ? 0.562 12.876 -6.207 1.00 90.56 77 GLN A CA 1
ATOM 579 C C . GLN A 1 77 ? 0.138 12.104 -4.966 1.00 90.56 77 GLN A C 1
ATOM 581 O O . GLN A 1 77 ? 0.521 10.949 -4.777 1.00 90.56 77 GLN A O 1
ATOM 586 N N . GLU A 1 78 ? -0.670 12.760 -4.147 1.00 87.75 78 GLU A N 1
ATOM 587 C CA . GLU A 1 78 ? -1.258 12.203 -2.939 1.00 87.75 78 GLU A CA 1
ATOM 588 C C . GLU A 1 78 ? -2.614 11.560 -3.231 1.00 87.75 78 GLU A C 1
ATOM 590 O O . GLU A 1 78 ? -3.404 12.027 -4.062 1.00 87.75 78 GLU A O 1
ATOM 595 N N . ARG A 1 79 ? -2.889 10.457 -2.541 1.00 86.56 79 ARG A N 1
ATOM 596 C CA . ARG A 1 79 ? -4.170 9.770 -2.584 1.00 86.56 79 ARG A CA 1
ATOM 597 C C . ARG A 1 79 ? -4.474 9.131 -1.242 1.00 86.56 79 ARG A C 1
ATOM 599 O O . ARG A 1 79 ? -3.664 8.380 -0.712 1.00 86.56 79 ARG A O 1
ATOM 606 N N . THR A 1 80 ? -5.707 9.325 -0.798 1.00 84.62 80 THR A N 1
ATOM 607 C CA . THR A 1 80 ? -6.258 8.656 0.376 1.00 84.62 80 THR A CA 1
ATOM 608 C C . THR A 1 80 ? -7.520 7.901 -0.023 1.00 84.62 80 THR A C 1
ATOM 610 O O . THR A 1 80 ? -8.351 8.430 -0.758 1.00 84.62 80 THR A O 1
ATOM 613 N N . VAL A 1 81 ? -7.660 6.660 0.439 1.00 83.81 81 VAL A N 1
ATOM 614 C CA . VAL A 1 81 ? -8.889 5.860 0.339 1.00 83.81 81 VAL A CA 1
ATOM 615 C C . VAL A 1 81 ? -9.252 5.387 1.736 1.00 83.81 81 VAL A C 1
ATOM 617 O O . VAL A 1 81 ? -8.386 4.936 2.481 1.00 83.81 81 VAL A O 1
ATOM 620 N N . ARG A 1 82 ? -10.533 5.484 2.098 1.00 85.62 82 ARG A N 1
ATOM 621 C CA . ARG A 1 82 ? -11.040 5.073 3.410 1.00 85.62 82 ARG A CA 1
ATOM 622 C C . ARG A 1 82 ? -12.237 4.144 3.279 1.00 85.62 82 ARG A C 1
ATOM 624 O O . ARG A 1 82 ? -13.068 4.309 2.387 1.00 85.62 82 ARG A O 1
ATOM 631 N N . ALA A 1 83 ? -12.338 3.205 4.211 1.00 86.19 83 ALA A N 1
ATOM 632 C CA . ALA A 1 83 ? -13.479 2.319 4.377 1.00 86.19 83 ALA A CA 1
ATOM 633 C C . ALA A 1 83 ? -13.863 2.213 5.852 1.00 86.19 83 ALA A C 1
ATOM 635 O O . ALA A 1 83 ? -13.023 1.898 6.693 1.00 86.19 83 ALA A O 1
ATOM 636 N N . HIS A 1 84 ? -15.140 2.437 6.154 1.00 87.75 84 HIS A N 1
ATOM 637 C CA . HIS A 1 84 ? -15.702 2.130 7.464 1.00 87.75 84 HIS A CA 1
ATOM 638 C C . HIS A 1 84 ? -15.774 0.609 7.636 1.00 87.75 84 HIS A C 1
ATOM 640 O O . HIS A 1 84 ? -16.293 -0.079 6.752 1.00 87.75 84 HIS A O 1
ATOM 646 N N . LEU A 1 85 ? -15.230 0.098 8.742 1.00 87.94 85 LEU A N 1
ATOM 647 C CA . LEU A 1 85 ? -15.211 -1.331 9.070 1.00 87.94 85 LEU A CA 1
ATOM 648 C C . LEU A 1 85 ? -16.276 -1.709 10.108 1.00 87.94 85 LEU A C 1
ATOM 650 O O . LEU A 1 85 ? -16.596 -2.884 10.232 1.00 87.94 85 LEU A O 1
ATOM 654 N N . GLY A 1 86 ? -16.812 -0.737 10.853 1.00 89.44 86 GLY A N 1
ATOM 655 C CA . GLY A 1 86 ? -17.763 -0.955 11.944 1.00 89.44 86 GLY A CA 1
ATOM 656 C C . GLY A 1 86 ? -17.361 -0.169 13.187 1.00 89.44 86 GLY A C 1
ATOM 657 O O . GLY A 1 86 ? -16.703 0.862 13.083 1.00 89.44 86 GLY A O 1
ATOM 658 N N . SER A 1 87 ? -17.722 -0.661 14.368 1.00 88.31 87 SER A N 1
ATOM 659 C CA . SER A 1 87 ? -17.415 -0.013 15.646 1.00 88.31 87 SER A CA 1
ATOM 660 C C . SER A 1 87 ? -16.873 -1.000 16.679 1.00 88.31 87 SER A C 1
ATOM 662 O O . SER A 1 87 ? -17.056 -2.215 16.556 1.00 88.31 87 SER A O 1
ATOM 664 N N . GLY A 1 88 ? -16.201 -0.477 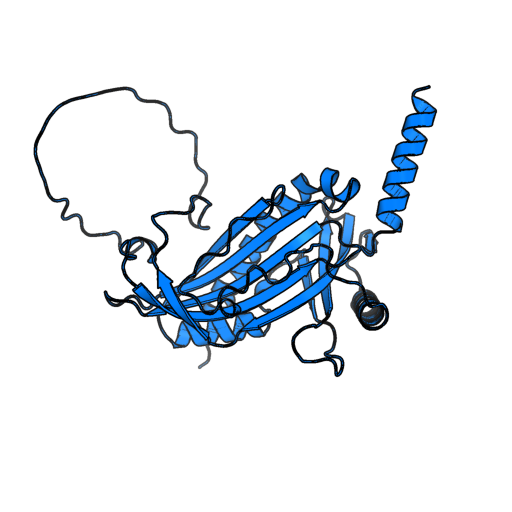17.699 1.00 90.56 88 GLY A N 1
ATOM 665 C CA . GLY A 1 88 ? -15.786 -1.230 18.871 1.00 90.56 88 GLY A CA 1
ATOM 666 C C . GLY A 1 88 ? -14.435 -1.921 18.768 1.00 90.56 88 GLY A C 1
ATOM 667 O O . GLY A 1 88 ? -13.860 -2.156 17.701 1.00 90.56 88 GLY A O 1
ATOM 668 N N . LYS A 1 89 ? -13.939 -2.296 19.950 1.00 92.81 89 LYS A N 1
ATOM 669 C CA . LYS A 1 89 ? -12.630 -2.934 20.143 1.00 92.81 89 LYS A CA 1
ATOM 670 C C . LYS A 1 89 ? -12.485 -4.243 19.371 1.00 92.81 89 LYS A C 1
ATOM 672 O O . LYS A 1 89 ? -11.383 -4.558 18.936 1.00 92.81 89 LYS A O 1
ATOM 677 N N . GLU A 1 90 ? -13.569 -4.995 19.204 1.00 95.38 90 GLU A N 1
ATOM 678 C CA . GLU A 1 90 ? -13.541 -6.277 18.498 1.00 95.38 90 GLU A CA 1
ATOM 679 C C . GLU A 1 90 ? -13.331 -6.082 16.991 1.00 95.38 90 GLU A C 1
ATOM 681 O O . GLU A 1 90 ? -12.410 -6.658 16.415 1.00 95.38 90 GLU A O 1
ATOM 686 N N . THR A 1 91 ? -14.098 -5.182 16.367 1.00 95.00 91 THR A N 1
ATOM 687 C CA . THR A 1 91 ? -13.909 -4.785 14.962 1.00 95.00 91 THR A CA 1
ATOM 688 C C . THR A 1 91 ? -12.494 -4.260 14.730 1.00 95.00 91 THR A C 1
ATOM 690 O O . THR A 1 91 ? -11.841 -4.636 13.755 1.00 95.00 91 THR A O 1
ATOM 693 N N . TYR A 1 92 ? -11.980 -3.440 15.653 1.00 93.94 92 TYR A N 1
ATOM 694 C CA . TYR A 1 92 ? -10.600 -2.965 15.604 1.00 93.94 92 TYR A CA 1
ATOM 695 C C . TYR A 1 92 ? -9.583 -4.107 15.707 1.00 93.94 92 TYR A C 1
ATOM 697 O O . TYR A 1 92 ? -8.636 -4.140 14.924 1.00 93.94 92 TYR A O 1
ATOM 705 N N . ALA A 1 93 ? -9.777 -5.062 16.621 1.00 96.50 93 ALA A N 1
ATOM 706 C CA . ALA A 1 93 ? -8.888 -6.210 16.777 1.00 96.50 93 ALA A CA 1
ATOM 707 C C . ALA A 1 93 ? -8.835 -7.071 15.505 1.00 96.50 93 ALA A C 1
ATOM 709 O O . ALA A 1 93 ? -7.735 -7.395 15.054 1.00 96.50 93 ALA A O 1
ATOM 710 N N . ARG A 1 94 ? -9.992 -7.357 14.888 1.00 97.12 94 ARG A N 1
ATOM 711 C CA . ARG A 1 94 ? -10.083 -8.099 13.616 1.00 97.12 94 ARG A CA 1
ATOM 712 C C . ARG A 1 94 ? -9.422 -7.338 12.467 1.00 97.12 94 ARG A C 1
ATOM 714 O O . ARG A 1 94 ? -8.627 -7.905 11.723 1.00 97.12 94 ARG A O 1
ATOM 721 N N . GLY A 1 95 ? -9.695 -6.037 12.349 1.00 97.06 95 GLY A N 1
ATOM 722 C CA . GLY A 1 95 ? -9.065 -5.184 11.339 1.00 97.06 95 GLY A CA 1
ATOM 723 C C . GLY A 1 95 ? -7.547 -5.109 11.503 1.00 97.06 95 GLY A C 1
ATOM 724 O O . GLY A 1 95 ? -6.811 -5.252 10.530 1.00 97.06 95 GLY A O 1
ATOM 725 N N . ARG A 1 96 ? -7.066 -4.929 12.736 1.00 96.25 96 ARG A N 1
ATOM 726 C CA . ARG A 1 96 ? -5.639 -4.938 13.071 1.00 96.25 96 ARG A CA 1
ATOM 727 C C . ARG A 1 96 ? -4.979 -6.251 12.672 1.00 96.25 96 ARG A C 1
ATOM 729 O O . ARG A 1 96 ? -3.913 -6.227 12.068 1.00 96.25 96 ARG A O 1
ATOM 736 N N . GLU A 1 97 ? -5.586 -7.382 13.011 1.00 96.31 97 GLU A N 1
ATOM 737 C CA . GLU A 1 97 ? -5.042 -8.691 12.656 1.00 96.31 97 GLU A CA 1
ATOM 738 C C . GLU A 1 97 ? -4.937 -8.869 11.137 1.00 96.31 97 GLU A C 1
ATOM 740 O O . GLU A 1 97 ? -3.867 -9.220 10.638 1.00 96.31 97 GLU A O 1
ATOM 745 N N . ALA A 1 98 ? -6.005 -8.553 10.400 1.00 96.56 98 ALA A N 1
ATOM 746 C CA . ALA A 1 98 ? -6.017 -8.607 8.940 1.00 96.56 98 ALA A CA 1
ATOM 747 C C . ALA A 1 98 ? -4.937 -7.706 8.313 1.00 96.56 98 ALA A C 1
ATOM 749 O O . ALA A 1 98 ? -4.227 -8.124 7.396 1.00 96.56 98 ALA A O 1
ATOM 750 N N . LEU A 1 99 ? -4.765 -6.493 8.849 1.00 96.06 99 LEU A N 1
ATOM 751 C CA . LEU A 1 99 ? -3.744 -5.540 8.414 1.00 96.06 99 LEU A CA 1
ATOM 752 C C . LEU A 1 99 ? -2.324 -6.083 8.618 1.00 96.06 99 LEU A C 1
ATOM 754 O O . LEU A 1 99 ? -1.523 -6.061 7.687 1.00 96.06 99 LEU A O 1
ATOM 758 N N . LEU A 1 100 ? -2.003 -6.565 9.823 1.00 93.25 100 LEU A N 1
ATOM 759 C CA . LEU A 1 100 ? -0.660 -7.059 10.157 1.00 93.25 100 LEU A CA 1
ATOM 760 C C . LEU A 1 100 ? -0.310 -8.349 9.397 1.00 93.25 100 LEU A C 1
ATOM 762 O O . LEU A 1 100 ? 0.862 -8.640 9.167 1.00 93.25 100 LEU A O 1
ATOM 766 N N . ARG A 1 101 ? -1.325 -9.097 8.950 1.00 92.62 101 ARG A N 1
ATOM 767 C CA . ARG A 1 101 ? -1.185 -10.241 8.038 1.00 92.62 101 ARG A CA 1
ATOM 768 C C . ARG A 1 101 ? -1.156 -9.852 6.554 1.00 92.62 101 ARG A C 1
ATOM 770 O O . ARG A 1 101 ? -1.040 -10.739 5.718 1.00 92.62 101 ARG A O 1
ATOM 777 N N . TRP A 1 102 ? -1.238 -8.561 6.221 1.00 93.00 102 TRP A N 1
ATOM 778 C CA . TRP A 1 102 ? -1.252 -8.038 4.847 1.00 93.00 102 TRP A CA 1
ATOM 779 C C . TRP A 1 102 ? -2.440 -8.520 3.985 1.00 93.00 102 TRP A C 1
ATOM 781 O O . TRP A 1 102 ? -2.376 -8.504 2.753 1.00 93.00 102 TRP A O 1
ATOM 791 N N . GLN A 1 103 ? -3.560 -8.897 4.615 1.00 94.75 103 GLN A N 1
ATOM 792 C CA . GLN A 1 103 ? -4.716 -9.503 3.934 1.00 94.75 103 GLN A CA 1
ATOM 793 C C . GLN A 1 103 ? -5.451 -8.545 2.989 1.00 94.75 103 GLN A C 1
ATOM 795 O O . GLN A 1 103 ? -6.141 -8.992 2.074 1.00 94.75 103 GLN A O 1
ATOM 800 N N . MET A 1 104 ? -5.268 -7.228 3.135 1.00 94.38 104 MET A N 1
ATOM 801 C CA . MET A 1 104 ? -5.817 -6.230 2.207 1.00 94.38 104 MET A CA 1
ATOM 802 C C . MET A 1 104 ? -5.404 -6.470 0.747 1.00 94.38 104 MET A C 1
ATOM 804 O O . MET A 1 104 ? -6.111 -6.033 -0.155 1.00 94.38 104 MET A O 1
ATOM 808 N N . HIS A 1 105 ? -4.310 -7.189 0.487 1.00 92.12 105 HIS A N 1
ATOM 809 C CA . HIS A 1 105 ? -3.850 -7.483 -0.874 1.00 92.12 105 HIS A CA 1
ATOM 810 C C . HIS A 1 105 ? -4.353 -8.818 -1.443 1.00 92.12 105 HIS A C 1
ATOM 812 O O . HIS A 1 105 ? -4.097 -9.106 -2.610 1.00 92.12 105 HIS A O 1
ATOM 818 N N . GLU A 1 106 ? -5.062 -9.639 -0.664 1.00 90.62 106 GLU A N 1
ATOM 819 C CA . GLU A 1 106 ? -5.484 -10.982 -1.095 1.00 90.62 106 GLU A CA 1
ATOM 820 C C . GLU A 1 106 ? -6.678 -10.963 -2.060 1.00 90.62 106 GLU A C 1
ATOM 822 O O . GLU A 1 106 ? -6.889 -11.912 -2.812 1.00 90.62 106 GLU A O 1
ATOM 827 N N . GLY A 1 107 ? -7.463 -9.884 -2.068 1.00 87.50 107 GLY A N 1
ATOM 828 C CA . GLY A 1 107 ? -8.688 -9.794 -2.863 1.00 87.50 107 GLY A CA 1
ATOM 829 C C . GLY A 1 107 ? -8.513 -9.342 -4.312 1.00 87.50 107 GLY A C 1
ATOM 830 O O . GLY A 1 107 ? -9.514 -9.255 -5.021 1.00 87.50 107 GLY A O 1
ATOM 831 N N . SER A 1 108 ? -7.292 -9.039 -4.759 1.00 89.38 108 SER A N 1
ATOM 832 C CA . SER A 1 108 ? -7.036 -8.556 -6.118 1.00 89.38 108 SER A CA 1
ATOM 833 C C . SER A 1 108 ? -6.568 -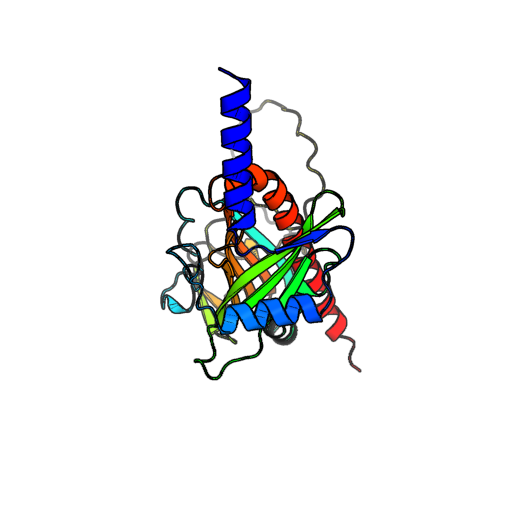9.682 -7.043 1.00 89.38 108 SER A C 1
ATOM 835 O O . SER A 1 108 ? -5.614 -10.402 -6.757 1.00 89.38 108 SER A O 1
ATOM 837 N N . SER A 1 109 ? -7.224 -9.822 -8.198 1.00 88.31 109 SER A N 1
ATOM 838 C CA . SER A 1 109 ? -6.906 -10.851 -9.203 1.00 88.31 109 SER A CA 1
ATOM 839 C C . SER A 1 109 ? -5.808 -10.438 -10.190 1.00 88.31 109 SER A C 1
ATOM 841 O O . SER A 1 109 ? -5.479 -11.189 -11.108 1.00 88.31 109 SER A O 1
ATOM 843 N N . TRP A 1 110 ? -5.311 -9.206 -10.088 1.00 89.31 110 TRP A N 1
ATOM 844 C CA . TRP A 1 110 ? -4.382 -8.621 -11.057 1.00 89.31 110 TRP A CA 1
ATOM 845 C C . TRP A 1 110 ? -3.175 -7.959 -10.398 1.00 89.31 110 TRP A C 1
ATOM 847 O O . TRP A 1 110 ? -2.198 -7.711 -11.098 1.00 89.31 110 TRP A O 1
ATOM 857 N N . ALA A 1 111 ? -3.211 -7.691 -9.092 1.00 89.62 111 ALA A N 1
ATOM 858 C CA . ALA A 1 111 ? -2.076 -7.186 -8.335 1.00 89.62 111 ALA A CA 1
ATOM 859 C C . ALA A 1 111 ? -1.933 -7.942 -7.015 1.00 89.62 111 ALA A C 1
ATOM 861 O O . ALA A 1 111 ? -2.917 -8.183 -6.327 1.00 89.62 111 ALA A O 1
ATOM 862 N N . ARG A 1 112 ? -0.712 -8.337 -6.656 1.00 89.00 112 ARG A N 1
ATOM 863 C CA . ARG A 1 112 ? -0.442 -9.104 -5.433 1.00 89.00 112 ARG A CA 1
ATOM 864 C C . ARG A 1 112 ? 0.853 -8.650 -4.790 1.00 89.00 112 ARG A C 1
ATOM 866 O O . ARG A 1 112 ? 1.755 -8.157 -5.468 1.00 89.00 112 ARG A O 1
ATOM 873 N N . ILE A 1 113 ? 0.937 -8.856 -3.484 1.00 89.62 113 ILE A N 1
ATOM 874 C CA . ILE A 1 113 ? 2.122 -8.569 -2.688 1.00 89.62 113 ILE A CA 1
ATOM 875 C C . ILE A 1 113 ? 2.677 -9.872 -2.123 1.00 89.62 113 ILE A C 1
ATOM 877 O O . ILE A 1 113 ? 1.937 -10.694 -1.589 1.00 89.62 113 ILE A O 1
ATOM 881 N N . PHE A 1 114 ? 3.990 -10.034 -2.231 1.00 88.12 114 PHE A N 1
ATOM 882 C CA . PHE A 1 114 ? 4.742 -11.127 -1.638 1.00 88.12 114 PHE A CA 1
ATOM 883 C C . PHE A 1 114 ? 5.801 -10.546 -0.716 1.00 88.12 114 PHE A C 1
ATOM 885 O O . PHE A 1 114 ? 6.617 -9.719 -1.122 1.00 88.12 114 PHE A O 1
ATOM 892 N N . LEU A 1 115 ? 5.787 -10.984 0.535 1.00 84.94 115 LEU A N 1
ATOM 893 C CA . LEU A 1 115 ? 6.789 -10.591 1.512 1.00 84.94 115 LEU A CA 1
ATOM 894 C C . LEU A 1 115 ? 8.004 -11.512 1.394 1.00 84.94 115 LEU A C 1
ATOM 896 O O . LEU A 1 115 ? 7.864 -12.733 1.293 1.00 84.94 115 LEU A O 1
ATOM 900 N N . GLY A 1 116 ? 9.193 -10.915 1.418 1.00 76.06 116 GLY A N 1
ATOM 901 C CA . GLY A 1 116 ? 10.446 -11.641 1.570 1.00 76.06 116 GLY A CA 1
ATOM 902 C C . GLY A 1 116 ? 10.500 -12.386 2.896 1.00 76.06 116 GLY A C 1
ATOM 903 O O . GLY A 1 116 ? 9.852 -12.007 3.878 1.00 76.06 116 GLY A O 1
ATOM 904 N N . GLN A 1 117 ? 11.296 -13.453 2.928 1.00 67.94 117 GLN A N 1
ATOM 905 C CA . GLN A 1 117 ? 11.636 -14.096 4.192 1.00 67.94 117 GLN A CA 1
ATOM 906 C C . GLN A 1 117 ? 12.383 -13.087 5.064 1.00 67.94 117 GLN A C 1
ATOM 908 O O . GLN A 1 117 ? 13.150 -12.275 4.564 1.00 67.94 117 GLN A O 1
ATOM 913 N N . ARG A 1 118 ? 12.137 -13.112 6.373 1.00 55.16 118 ARG A N 1
ATOM 914 C CA . ARG A 1 118 ? 12.804 -12.234 7.340 1.00 55.16 118 ARG A CA 1
ATOM 915 C C . ARG A 1 118 ? 14.287 -12.637 7.405 1.00 55.16 118 ARG A C 1
ATOM 917 O O . ARG A 1 118 ? 14.563 -13.694 7.971 1.00 55.16 118 ARG A O 1
ATOM 924 N N . PRO A 1 119 ? 15.255 -11.858 6.880 1.00 51.38 119 PRO A N 1
ATOM 925 C CA . PRO A 1 119 ? 16.657 -12.117 7.186 1.00 51.38 119 PRO A CA 1
ATOM 926 C C . PRO A 1 119 ? 16.891 -11.752 8.667 1.00 51.38 119 PRO A C 1
ATOM 928 O O . PRO A 1 119 ? 16.076 -11.025 9.244 1.00 51.38 119 PRO A O 1
ATOM 931 N N . PRO A 1 120 ? 18.014 -12.139 9.299 1.00 49.88 120 PRO A N 1
ATOM 932 C CA . PRO A 1 120 ? 18.329 -11.763 10.685 1.00 49.88 120 PRO A CA 1
ATOM 933 C C . PRO A 1 120 ? 18.599 -10.253 10.878 1.00 49.88 120 PRO A C 1
ATOM 935 O O . PRO A 1 120 ? 19.076 -9.832 11.929 1.00 49.88 120 PRO A O 1
ATOM 938 N N . ARG A 1 121 ? 18.303 -9.412 9.878 1.00 49.88 121 ARG A N 1
ATOM 939 C CA . ARG A 1 121 ? 18.363 -7.952 9.996 1.00 49.88 121 ARG A CA 1
ATOM 940 C C . ARG A 1 121 ? 17.214 -7.464 10.890 1.00 49.88 121 ARG A C 1
ATOM 942 O O . ARG A 1 121 ? 16.150 -8.090 10.905 1.00 49.88 121 ARG A O 1
ATOM 949 N N . PRO A 1 122 ? 17.406 -6.369 11.650 1.00 49.62 122 PRO A N 1
ATOM 950 C CA . PRO A 1 122 ? 16.399 -5.881 12.583 1.00 49.62 122 PRO A CA 1
ATOM 951 C C . PRO A 1 122 ? 15.023 -5.762 11.915 1.00 49.62 122 PRO A C 1
ATOM 953 O O . PRO A 1 122 ? 14.892 -5.348 10.765 1.00 49.62 122 PRO A O 1
ATOM 956 N N . ALA A 1 123 ? 14.007 -6.184 12.666 1.00 52.03 123 ALA A N 1
ATOM 957 C CA . ALA A 1 123 ? 12.705 -6.698 12.236 1.00 52.03 123 ALA A CA 1
ATOM 958 C C . ALA A 1 123 ? 11.839 -5.842 11.283 1.00 52.03 123 ALA A C 1
ATOM 960 O O . ALA A 1 123 ? 10.777 -6.328 10.875 1.00 52.03 123 ALA A O 1
ATOM 961 N N . LEU A 1 124 ? 12.253 -4.616 10.948 1.00 58.59 124 LEU A N 1
ATOM 962 C CA . LEU A 1 124 ? 11.438 -3.617 10.252 1.00 58.59 124 LEU A CA 1
ATOM 963 C C . LEU A 1 124 ? 11.749 -3.439 8.757 1.00 58.59 124 LEU A C 1
ATOM 965 O O . LEU A 1 124 ? 10.856 -3.018 8.037 1.00 58.59 124 LEU A O 1
ATOM 969 N N . GLN A 1 125 ? 12.939 -3.797 8.260 1.00 66.25 125 GLN A N 1
ATOM 970 C CA . GLN A 1 125 ? 13.328 -3.556 6.857 1.00 66.25 125 GLN A CA 1
ATOM 971 C C . GLN A 1 125 ? 13.251 -4.827 6.003 1.00 66.25 125 GLN A C 1
ATOM 973 O O . GLN A 1 125 ? 14.265 -5.342 5.527 1.00 66.25 125 GLN A O 1
ATOM 978 N N . ARG A 1 126 ? 12.043 -5.372 5.841 1.00 78.50 126 ARG A N 1
ATOM 979 C CA . ARG A 1 126 ? 11.822 -6.587 5.037 1.00 78.50 126 ARG A CA 1
ATOM 980 C C . ARG A 1 126 ? 11.602 -6.215 3.576 1.00 78.50 126 ARG A C 1
ATOM 982 O O . ARG A 1 126 ? 10.870 -5.269 3.286 1.00 78.50 126 ARG A O 1
ATOM 989 N N . ASN A 1 127 ? 12.211 -6.961 2.661 1.00 82.81 127 ASN A N 1
ATOM 990 C CA . ASN A 1 127 ? 11.937 -6.796 1.239 1.00 82.81 127 ASN A CA 1
ATOM 991 C C . ASN A 1 127 ? 10.515 -7.261 0.905 1.00 82.81 127 ASN A C 1
ATOM 993 O O . ASN A 1 127 ? 9.971 -8.181 1.519 1.00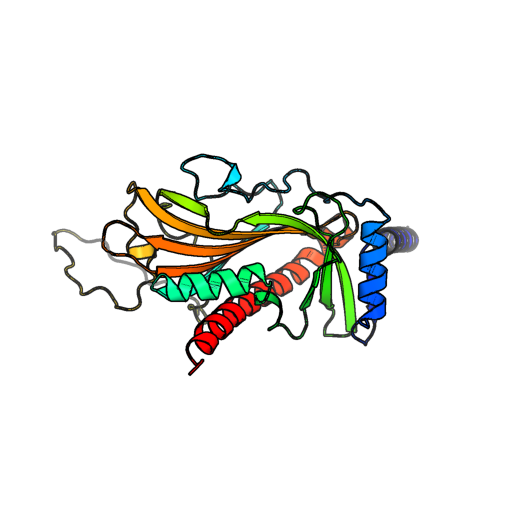 82.81 127 ASN A O 1
ATOM 997 N N . LEU A 1 128 ? 9.917 -6.589 -0.069 1.00 83.81 128 LEU A N 1
ATOM 998 C CA . LEU A 1 128 ? 8.564 -6.817 -0.547 1.00 83.81 128 LEU A CA 1
ATOM 999 C C . LEU A 1 128 ? 8.594 -6.821 -2.072 1.00 83.81 128 LEU A C 1
ATOM 1001 O O . LEU A 1 128 ? 9.291 -6.028 -2.704 1.00 83.81 128 LEU A O 1
ATOM 1005 N N . VAL A 1 129 ? 7.806 -7.698 -2.676 1.00 86.00 129 VAL A N 1
ATOM 1006 C CA . VAL A 1 129 ? 7.615 -7.732 -4.123 1.00 86.00 129 VAL A CA 1
ATOM 1007 C C . VAL A 1 129 ? 6.162 -7.493 -4.443 1.00 86.00 129 VAL A C 1
ATOM 1009 O O . VAL A 1 129 ? 5.284 -8.183 -3.928 1.00 86.00 129 VAL A O 1
ATOM 1012 N N . THR A 1 130 ? 5.920 -6.525 -5.319 1.00 88.81 130 THR A N 1
ATOM 1013 C CA . THR A 1 130 ? 4.610 -6.343 -5.935 1.00 88.81 130 THR A CA 1
ATOM 1014 C C . THR A 1 130 ? 4.634 -6.996 -7.305 1.00 88.81 130 THR A C 1
ATOM 1016 O O . THR A 1 130 ? 5.589 -6.832 -8.065 1.00 88.81 130 THR A O 1
ATOM 1019 N N . ILE A 1 131 ? 3.586 -7.741 -7.637 1.00 90.12 131 ILE A N 1
ATOM 1020 C CA . ILE A 1 131 ? 3.311 -8.110 -9.023 1.00 90.12 131 ILE A CA 1
ATOM 1021 C C . ILE A 1 131 ? 2.033 -7.419 -9.462 1.00 90.12 131 ILE A C 1
ATOM 1023 O O . ILE A 1 131 ? 1.093 -7.317 -8.677 1.00 90.12 131 ILE A O 1
ATOM 1027 N N . ALA A 1 132 ? 1.993 -6.942 -10.700 1.00 88.38 132 ALA A N 1
ATOM 1028 C CA . ALA A 1 132 ? 0.813 -6.303 -11.262 1.00 88.38 132 ALA A CA 1
ATOM 1029 C C . ALA A 1 132 ? 0.669 -6.618 -12.750 1.00 88.38 132 ALA A C 1
ATOM 1031 O O . ALA A 1 132 ? 1.635 -6.562 -13.511 1.00 88.38 132 ALA A O 1
ATOM 1032 N N . LYS A 1 133 ? -0.559 -6.906 -13.170 1.00 88.12 133 LYS A N 1
ATOM 1033 C CA . LYS A 1 133 ? -0.939 -7.114 -14.562 1.00 88.12 133 LYS A CA 1
ATOM 1034 C C . LYS A 1 133 ? -1.248 -5.771 -15.226 1.00 88.12 133 LYS A C 1
ATOM 1036 O O . LYS A 1 133 ? -2.095 -5.019 -14.750 1.00 88.12 133 LYS A O 1
ATOM 1041 N N . ALA A 1 134 ? -0.594 -5.489 -16.343 1.00 83.31 134 ALA A N 1
ATOM 1042 C CA . ALA A 1 134 ? -0.704 -4.267 -17.133 1.00 83.31 134 ALA A CA 1
ATOM 1043 C C . ALA A 1 134 ? -1.071 -4.576 -18.601 1.00 83.31 134 ALA A C 1
ATOM 1045 O O . ALA A 1 134 ? -1.238 -5.736 -18.990 1.00 83.31 134 ALA A O 1
ATOM 1046 N N . CYS A 1 135 ? -1.220 -3.524 -19.417 1.00 79.38 135 CYS A N 1
ATOM 1047 C CA . CYS A 1 135 ? -1.423 -3.605 -20.872 1.00 79.38 135 CYS A CA 1
ATOM 1048 C C . CYS A 1 135 ? -2.532 -4.591 -21.286 1.00 79.38 135 CYS A C 1
ATOM 1050 O O . CYS A 1 135 ? -2.275 -5.554 -22.005 1.00 79.38 135 CYS A O 1
ATOM 1052 N N . ALA A 1 136 ? -3.749 -4.388 -20.765 1.00 75.31 136 ALA A N 1
ATOM 1053 C CA . ALA A 1 136 ? -4.922 -5.235 -21.032 1.00 75.31 136 ALA A CA 1
ATOM 1054 C C . ALA A 1 136 ? -4.711 -6.740 -20.757 1.00 75.31 136 ALA A C 1
ATOM 1056 O O . ALA A 1 136 ? -5.401 -7.591 -21.309 1.00 75.31 136 ALA A O 1
ATOM 1057 N N . GLY A 1 137 ? -3.773 -7.082 -19.874 1.00 76.88 137 GLY A N 1
ATOM 1058 C CA . GLY A 1 137 ? -3.518 -8.461 -19.486 1.00 76.88 137 GLY A CA 1
ATOM 1059 C C . GLY A 1 137 ? -2.347 -9.137 -20.194 1.00 76.88 137 GLY A C 1
ATOM 1060 O O . GLY A 1 137 ? -2.134 -10.327 -19.969 1.00 76.88 137 GLY A O 1
ATOM 1061 N N . LEU A 1 138 ? -1.591 -8.411 -21.017 1.00 84.81 138 LEU A N 1
ATOM 1062 C CA . LEU A 1 138 ? -0.480 -8.976 -21.784 1.00 84.81 138 LEU A CA 1
ATOM 1063 C C . LEU A 1 138 ? 0.852 -8.962 -21.031 1.00 84.81 138 LEU A C 1
ATOM 1065 O O . LEU A 1 138 ? 1.729 -9.768 -21.335 1.00 84.81 138 LEU A O 1
ATOM 1069 N N . VAL A 1 139 ? 1.006 -8.068 -20.054 1.00 87.38 139 VAL A N 1
ATOM 1070 C CA . VAL A 1 139 ? 2.278 -7.839 -19.363 1.00 87.38 139 VAL A CA 1
ATOM 1071 C C . VAL A 1 139 ? 2.077 -7.963 -17.862 1.00 87.38 139 VAL A C 1
ATOM 1073 O O . VAL A 1 139 ? 1.134 -7.403 -17.312 1.00 87.38 139 VAL A O 1
ATOM 1076 N N . TRP A 1 140 ? 2.981 -8.668 -17.199 1.00 90.19 140 TRP A N 1
ATOM 1077 C CA . TRP A 1 140 ? 3.096 -8.702 -15.749 1.00 90.19 140 TRP A CA 1
ATOM 1078 C C . TRP A 1 140 ? 4.389 -8.020 -15.334 1.00 90.19 140 TRP A C 1
ATOM 1080 O O . TRP A 1 140 ? 5.469 -8.410 -15.776 1.00 90.19 140 TRP A O 1
ATOM 1090 N N . CYS A 1 141 ? 4.264 -7.022 -14.472 1.00 90.88 141 CYS A N 1
ATOM 1091 C CA . CYS A 1 141 ? 5.377 -6.295 -13.883 1.00 90.88 141 CYS A CA 1
ATOM 1092 C C . CYS A 1 141 ? 5.644 -6.850 -12.487 1.00 90.88 141 CYS A C 1
ATOM 1094 O O . CYS A 1 141 ? 4.711 -6.981 -11.699 1.00 90.88 141 CYS A O 1
ATOM 1096 N N . ILE A 1 142 ? 6.903 -7.134 -12.180 1.00 91.81 142 ILE A N 1
ATOM 1097 C CA . ILE A 1 142 ? 7.391 -7.523 -10.858 1.00 91.81 142 ILE A CA 1
ATOM 1098 C C . ILE A 1 142 ? 8.263 -6.375 -10.368 1.00 91.81 142 ILE A C 1
ATOM 1100 O O . ILE A 1 142 ? 9.297 -6.102 -10.982 1.00 91.81 142 ILE A O 1
ATOM 1104 N N . ASN A 1 143 ? 7.852 -5.692 -9.301 1.00 91.19 143 ASN A N 1
ATOM 1105 C CA . ASN A 1 143 ? 8.533 -4.493 -8.829 1.00 91.19 143 ASN A CA 1
ATOM 1106 C C . ASN A 1 143 ? 9.119 -4.670 -7.422 1.00 91.19 143 ASN A C 1
ATOM 1108 O O . ASN A 1 143 ? 8.528 -5.366 -6.584 1.00 91.19 143 ASN A O 1
ATOM 1112 N N . PRO A 1 144 ? 10.254 -4.007 -7.139 1.00 90.81 144 PRO A N 1
ATOM 1113 C CA . PRO A 1 144 ? 10.912 -4.093 -5.852 1.00 90.81 144 PRO A CA 1
ATOM 1114 C C . PRO A 1 144 ? 10.390 -3.030 -4.881 1.00 90.81 144 PRO A C 1
ATOM 1116 O O . PRO A 1 144 ? 10.377 -1.835 -5.186 1.00 90.81 144 PRO A O 1
ATOM 1119 N N . CYS A 1 145 ? 10.021 -3.464 -3.682 1.00 92.75 145 CYS A N 1
ATOM 1120 C CA . CYS A 1 145 ? 9.572 -2.614 -2.587 1.00 92.75 145 CYS A CA 1
ATOM 1121 C C . CYS A 1 145 ? 10.241 -3.027 -1.271 1.00 92.75 145 CYS A C 1
ATOM 1123 O O . CYS A 1 145 ? 10.845 -4.093 -1.150 1.00 92.75 145 CYS A O 1
ATOM 1125 N N . GLN A 1 146 ? 10.119 -2.180 -0.259 1.00 91.06 146 GLN A N 1
ATOM 1126 C CA . GLN A 1 146 ? 10.635 -2.436 1.078 1.00 91.06 146 GLN A CA 1
ATOM 1127 C C . GLN A 1 146 ? 9.607 -2.015 2.118 1.00 91.06 146 GLN A C 1
ATOM 1129 O O . GLN A 1 146 ? 9.092 -0.902 2.054 1.00 91.06 146 GLN A O 1
ATOM 1134 N N . VAL A 1 147 ? 9.336 -2.883 3.090 1.00 91.50 147 VAL A N 1
ATOM 1135 C CA . VAL A 1 147 ? 8.581 -2.511 4.289 1.00 91.50 147 VAL A CA 1
ATOM 1136 C C . VAL A 1 147 ? 9.400 -1.488 5.070 1.00 91.50 147 VAL A C 1
ATOM 1138 O O . VAL A 1 147 ? 10.574 -1.717 5.359 1.00 91.50 147 VAL A O 1
ATOM 1141 N N . LEU A 1 148 ? 8.782 -0.355 5.387 1.00 90.50 148 LEU A N 1
ATOM 1142 C CA . LEU A 1 148 ? 9.408 0.730 6.137 1.00 90.50 148 LEU A CA 1
ATOM 1143 C C . LEU A 1 148 ? 9.219 0.535 7.636 1.00 90.50 148 LEU A C 1
ATOM 1145 O O . LEU A 1 148 ? 10.167 0.623 8.417 1.00 90.50 148 LEU A O 1
ATOM 1149 N N . TYR A 1 149 ? 7.975 0.276 8.032 1.00 88.81 149 TYR A N 1
ATOM 1150 C CA . TYR A 1 149 ? 7.607 0.095 9.421 1.00 88.81 149 TYR A CA 1
ATOM 1151 C C . TYR A 1 149 ? 6.332 -0.725 9.571 1.00 88.81 149 TYR A C 1
ATOM 1153 O O . TYR A 1 149 ? 5.489 -0.820 8.678 1.00 88.81 149 TYR A O 1
ATOM 1161 N N . GLU A 1 150 ? 6.192 -1.259 10.777 1.00 91.06 150 GLU A N 1
ATOM 1162 C CA . GLU A 1 150 ? 4.979 -1.856 11.308 1.00 91.06 150 GLU A CA 1
ATOM 1163 C C . GLU A 1 150 ? 4.725 -1.221 12.681 1.00 91.06 150 GLU A C 1
ATOM 1165 O O . GLU A 1 150 ? 5.631 -1.076 13.512 1.00 91.06 150 GLU A O 1
ATOM 1170 N N . ARG A 1 151 ? 3.493 -0.775 12.901 1.00 89.31 151 ARG A N 1
ATOM 1171 C CA . ARG A 1 151 ? 3.006 -0.180 14.143 1.00 89.31 151 ARG A CA 1
ATOM 1172 C C . ARG A 1 151 ? 1.853 -1.039 14.622 1.00 89.31 151 ARG A C 1
ATOM 1174 O O . ARG A 1 151 ? 0.843 -1.163 13.933 1.00 89.31 151 ARG A O 1
ATOM 1181 N N . ASN A 1 152 ? 2.011 -1.612 15.807 1.00 91.81 152 ASN A N 1
ATOM 1182 C CA . ASN A 1 152 ? 0.989 -2.432 16.432 1.00 91.81 152 ASN A CA 1
ATOM 1183 C C . ASN A 1 152 ? 0.385 -1.670 17.609 1.00 91.81 152 ASN A C 1
ATOM 1185 O O . ASN A 1 152 ? 1.072 -1.378 18.585 1.00 91.81 152 ASN A O 1
ATOM 1189 N N . ASP A 1 153 ? -0.898 -1.356 17.483 1.00 90.44 153 ASP A N 1
ATOM 1190 C CA . ASP A 1 153 ? -1.745 -0.834 18.546 1.00 90.44 153 ASP A CA 1
ATOM 1191 C C . ASP A 1 153 ? -1.203 0.395 19.298 1.00 90.44 153 ASP A C 1
ATOM 1193 O O . ASP A 1 153 ? -1.134 0.448 20.529 1.00 90.44 153 ASP A O 1
ATOM 1197 N N . VAL A 1 154 ? -0.835 1.416 18.530 1.00 87.12 154 VAL A N 1
ATOM 1198 C CA . VAL A 1 154 ? -0.306 2.682 19.033 1.00 87.12 154 VAL A CA 1
ATOM 1199 C C . VAL A 1 154 ? -1.452 3.619 19.405 1.00 87.12 154 VAL A C 1
ATOM 1201 O O . VAL A 1 154 ? -2.371 3.844 18.617 1.00 87.12 154 VAL A O 1
ATOM 1204 N N . ALA A 1 155 ? -1.388 4.202 20.603 1.00 83.50 155 ALA A N 1
ATOM 1205 C CA . ALA A 1 155 ? -2.321 5.241 21.019 1.00 83.50 155 ALA A CA 1
ATOM 1206 C C . ALA A 1 155 ? -2.090 6.531 20.218 1.00 83.50 155 ALA A C 1
ATOM 1208 O O . ALA A 1 155 ? -0.957 6.978 20.055 1.00 83.50 155 ALA A O 1
ATOM 1209 N N . LEU A 1 156 ? -3.175 7.151 19.766 1.00 74.44 156 LEU A N 1
ATOM 1210 C CA . LEU A 1 156 ? -3.159 8.403 19.026 1.00 74.44 156 LEU A CA 1
ATOM 1211 C C . LEU A 1 156 ? -3.895 9.507 19.776 1.00 74.44 156 LEU A C 1
ATOM 1213 O O . LEU A 1 156 ? -4.933 9.286 20.410 1.00 74.44 156 LEU A O 1
ATOM 1217 N N . ARG A 1 157 ? -3.359 10.721 19.648 1.00 69.19 157 ARG A N 1
ATOM 1218 C CA . ARG A 1 157 ? -4.042 11.972 19.974 1.00 69.19 157 ARG A CA 1
ATOM 1219 C C . ARG A 1 157 ? -4.272 12.696 18.655 1.00 69.19 157 ARG A C 1
ATOM 1221 O O . ARG A 1 157 ? -3.321 13.061 17.977 1.00 69.19 157 ARG A O 1
ATOM 1228 N N . PHE A 1 158 ? -5.530 12.830 18.271 1.00 63.72 158 PHE A N 1
ATOM 1229 C CA . PHE A 1 158 ? -5.941 13.526 17.064 1.00 63.72 158 PHE A CA 1
ATOM 1230 C C . PHE A 1 158 ? -6.301 14.962 17.411 1.00 63.72 158 PHE A C 1
ATOM 1232 O O . PHE A 1 158 ? -7.000 15.204 18.394 1.00 63.72 158 PHE A O 1
ATOM 1239 N N . ILE A 1 159 ? -5.923 15.892 16.546 1.00 48.44 159 ILE A N 1
ATOM 1240 C CA . ILE A 1 159 ? -6.672 17.128 16.346 1.00 48.44 159 ILE A CA 1
ATOM 1241 C C . ILE A 1 159 ? -7.495 16.878 15.083 1.00 48.44 159 ILE A C 1
ATOM 1243 O O . ILE A 1 159 ? -6.936 16.449 14.073 1.00 48.44 159 ILE A O 1
ATOM 1247 N N . ALA A 1 160 ? -8.816 17.047 15.150 1.00 45.34 160 ALA A N 1
ATOM 1248 C CA . ALA A 1 160 ? -9.669 16.942 13.969 1.00 45.34 160 ALA A CA 1
ATOM 1249 C C . ALA A 1 160 ? -9.109 17.837 12.845 1.00 45.34 160 ALA A C 1
ATOM 1251 O O . ALA A 1 160 ? -8.960 19.040 13.088 1.00 45.34 160 ALA A O 1
ATOM 1252 N N . PRO A 1 161 ? -8.791 17.322 11.641 1.00 39.94 161 PRO A N 1
ATOM 1253 C CA . PRO A 1 161 ? -8.545 18.215 10.524 1.00 39.94 161 PRO A CA 1
ATOM 1254 C C . PRO A 1 161 ? -9.858 18.956 10.217 1.00 39.94 161 PRO A C 1
ATOM 1256 O O . PRO A 1 161 ? -10.933 18.347 10.284 1.00 39.94 161 PRO A O 1
ATOM 1259 N N . PRO A 1 162 ? -9.809 20.266 9.929 1.00 30.77 162 PRO A N 1
ATOM 1260 C CA . PRO A 1 162 ? -10.988 20.991 9.485 1.00 30.77 162 PRO A CA 1
ATOM 1261 C C . PRO A 1 162 ? -11.516 20.308 8.220 1.00 30.77 162 PRO A C 1
ATOM 1263 O O . PRO A 1 162 ? -10.752 20.121 7.286 1.00 30.77 162 PRO A O 1
ATOM 1266 N N . GLY A 1 163 ? -12.787 19.892 8.257 1.00 35.88 163 GLY A N 1
ATOM 1267 C CA . GLY A 1 163 ? -13.620 19.402 7.154 1.00 35.88 163 GLY A CA 1
ATOM 1268 C C . GLY A 1 163 ? -12.934 18.801 5.921 1.00 35.88 163 GLY A C 1
ATOM 1269 O O . GLY A 1 163 ? -12.311 19.509 5.148 1.00 35.88 163 GLY A O 1
ATOM 1270 N N . ALA A 1 164 ? -13.262 17.541 5.628 1.00 42.72 164 ALA A N 1
ATOM 1271 C CA . ALA A 1 164 ? -13.395 17.084 4.247 1.00 42.72 164 ALA A CA 1
ATOM 1272 C C . ALA A 1 164 ? -12.165 17.302 3.344 1.00 42.72 164 ALA A C 1
ATOM 1274 O O . ALA A 1 164 ? -12.187 18.139 2.443 1.00 42.72 164 ALA A O 1
ATOM 1275 N N . ASP A 1 165 ? -11.148 16.447 3.463 1.00 37.50 165 ASP A N 1
ATOM 1276 C CA . ASP A 1 165 ? -10.308 16.201 2.291 1.00 37.50 165 ASP A CA 1
ATOM 1277 C C . ASP A 1 165 ? -11.197 15.561 1.222 1.00 37.50 165 ASP A C 1
ATOM 1279 O O . ASP A 1 165 ? -11.548 14.378 1.272 1.00 37.50 165 ASP A O 1
ATOM 1283 N N . ALA A 1 166 ? -11.622 16.411 0.293 1.00 36.12 166 ALA A N 1
ATOM 1284 C CA . ALA A 1 166 ? -12.493 16.167 -0.838 1.00 36.12 166 ALA A CA 1
ATOM 1285 C C . ALA A 1 166 ? -11.851 15.229 -1.876 1.00 36.12 166 ALA A C 1
ATOM 1287 O O . ALA A 1 166 ? -11.714 15.564 -3.050 1.00 36.12 166 ALA A O 1
ATOM 1288 N N . ASN A 1 167 ? -11.481 14.018 -1.463 1.00 34.38 167 ASN A N 1
ATOM 1289 C CA . ASN A 1 167 ? -11.195 12.920 -2.372 1.00 34.38 167 ASN A CA 1
ATOM 1290 C C . ASN A 1 167 ? -11.888 11.637 -1.902 1.00 34.38 167 ASN A C 1
ATOM 1292 O O . ASN A 1 167 ? -11.306 10.770 -1.260 1.00 34.38 167 ASN A O 1
ATOM 1296 N N . ARG A 1 168 ? -13.168 11.575 -2.294 1.00 41.28 168 ARG A N 1
ATOM 1297 C CA . ARG A 1 168 ? -13.990 10.395 -2.602 1.00 41.28 168 ARG A CA 1
ATOM 1298 C C . ARG A 1 168 ? -13.839 9.225 -1.634 1.00 41.28 168 ARG A C 1
ATOM 1300 O O . ARG A 1 168 ? -13.045 8.305 -1.841 1.00 41.28 168 ARG A O 1
ATOM 1307 N N . SER A 1 169 ? -14.720 9.225 -0.635 1.00 39.59 169 SER A N 1
ATOM 1308 C CA . SER A 1 169 ? -15.182 7.978 -0.031 1.00 39.59 169 SER A CA 1
ATOM 1309 C C . SER A 1 169 ? -15.729 7.054 -1.132 1.00 39.59 169 SER A C 1
ATOM 1311 O O . SER A 1 169 ? -16.189 7.520 -2.174 1.00 39.59 169 SER A O 1
ATOM 1313 N N . LEU A 1 170 ? -15.652 5.739 -0.939 1.00 40.75 170 LEU A N 1
ATOM 1314 C CA . LEU A 1 170 ? -16.161 4.769 -1.916 1.00 40.75 170 LEU A CA 1
ATOM 1315 C C . LEU A 1 170 ? -17.699 4.776 -2.063 1.00 40.75 170 LEU A C 1
ATOM 1317 O O . LEU A 1 170 ? -18.201 3.991 -2.859 1.00 40.75 170 LEU A O 1
ATOM 1321 N N . ASP A 1 171 ? -18.420 5.640 -1.337 1.00 38.91 171 ASP A N 1
ATOM 1322 C CA . ASP A 1 171 ? -19.890 5.708 -1.350 1.00 38.91 171 ASP A CA 1
ATOM 1323 C C . ASP A 1 171 ? -20.487 6.594 -2.455 1.00 38.91 171 ASP A C 1
ATOM 1325 O O . ASP A 1 171 ? -21.690 6.522 -2.701 1.00 38.91 171 ASP A O 1
ATOM 1329 N N . ASP A 1 172 ? -19.690 7.378 -3.185 1.00 35.22 172 ASP A N 1
ATOM 1330 C CA . ASP A 1 172 ? -20.258 8.320 -4.154 1.00 35.22 172 ASP A CA 1
ATOM 1331 C C . ASP A 1 172 ? -20.280 7.721 -5.570 1.00 35.22 172 ASP A C 1
ATOM 1333 O O . ASP A 1 172 ? -19.296 7.761 -6.321 1.00 35.22 172 ASP A O 1
ATOM 1337 N N . GLY A 1 173 ? -21.436 7.147 -5.918 1.00 29.27 173 GLY A N 1
ATOM 1338 C CA . GLY A 1 173 ? -21.831 6.825 -7.288 1.00 29.27 173 GLY A CA 1
ATOM 1339 C C . GLY A 1 173 ? -21.727 8.032 -8.229 1.00 29.27 173 GLY A C 1
ATOM 1340 O O . GLY A 1 173 ? -21.678 9.182 -7.801 1.00 29.27 173 GLY A O 1
ATOM 1341 N N . GLU A 1 174 ? -21.644 7.743 -9.528 1.00 28.81 174 GLU A N 1
ATOM 1342 C CA . GLU A 1 174 ? -21.481 8.692 -10.637 1.00 28.81 174 GLU A CA 1
ATOM 1343 C C . GLU A 1 174 ? -22.095 10.086 -10.406 1.00 28.81 174 GLU A C 1
ATOM 1345 O O . GLU A 1 174 ? -23.311 10.274 -10.442 1.00 28.81 174 GLU A O 1
ATOM 1350 N N . ALA A 1 175 ? -21.243 11.104 -10.268 1.00 30.19 175 ALA A N 1
ATOM 1351 C CA . ALA A 1 175 ? -21.682 12.488 -10.360 1.00 30.19 175 ALA A CA 1
ATOM 1352 C C . ALA A 1 175 ? -21.958 12.836 -11.833 1.00 30.19 175 ALA A C 1
ATOM 1354 O O . ALA A 1 175 ? -21.029 13.061 -12.614 1.00 30.19 175 ALA A O 1
ATOM 1355 N N . ARG A 1 176 ? -23.241 12.886 -12.209 1.00 23.78 176 ARG A N 1
ATOM 1356 C CA . ARG A 1 176 ? -23.698 13.609 -13.407 1.00 23.78 176 ARG A CA 1
ATOM 1357 C C . ARG A 1 176 ? -23.453 15.117 -13.218 1.00 23.78 176 ARG A C 1
ATOM 1359 O O . ARG A 1 176 ? -23.512 15.589 -12.082 1.00 23.78 176 ARG A O 1
ATOM 1366 N N . PRO A 1 177 ? -23.175 15.886 -14.287 1.00 26.02 177 PRO A N 1
ATOM 1367 C CA . PRO A 1 177 ? -22.868 17.305 -14.155 1.00 26.02 177 PRO A CA 1
ATOM 1368 C C . PRO A 1 177 ? -24.115 18.061 -13.693 1.00 26.02 177 PRO A C 1
ATOM 1370 O O . PRO A 1 177 ? -25.181 17.922 -14.290 1.00 26.02 177 PRO A O 1
ATOM 1373 N N . VAL A 1 178 ? -23.976 18.850 -12.628 1.00 32.84 178 VAL A N 1
ATOM 1374 C CA . VAL A 1 178 ? -25.045 19.713 -12.124 1.00 32.84 178 VAL A CA 1
ATOM 1375 C C . VAL A 1 178 ? -25.176 20.919 -13.047 1.00 32.84 178 VAL A C 1
ATOM 1377 O O . VAL A 1 178 ? -24.231 21.682 -13.252 1.00 32.84 178 VAL A O 1
ATOM 1380 N N . GLU A 1 179 ? -26.367 21.049 -13.615 1.00 27.44 179 GLU A N 1
ATOM 1381 C CA . GLU A 1 179 ? -26.811 22.162 -14.437 1.00 27.44 179 GLU A CA 1
ATOM 1382 C C . GLU A 1 179 ? -26.903 23.443 -13.592 1.00 27.44 179 GLU A C 1
ATOM 1384 O O . GLU A 1 179 ? -27.330 23.446 -12.438 1.00 27.44 179 GLU A O 1
ATOM 1389 N N . ASN A 1 180 ? -26.430 24.543 -14.165 1.00 30.19 180 ASN A N 1
ATOM 1390 C CA . ASN A 1 180 ? -26.187 25.804 -13.480 1.00 30.19 180 ASN A CA 1
ATOM 1391 C C . ASN A 1 180 ? -27.493 26.612 -13.352 1.00 30.19 180 ASN A C 1
ATOM 1393 O O . ASN A 1 180 ? -27.859 27.337 -14.278 1.00 30.19 180 ASN A O 1
ATOM 1397 N N . THR A 1 181 ? -28.199 26.531 -12.221 1.00 31.58 181 THR A N 1
ATOM 1398 C CA . THR A 1 181 ? -29.337 27.427 -11.941 1.00 31.58 181 THR A CA 1
ATOM 1399 C C . THR A 1 181 ? -28.921 28.623 -11.086 1.00 31.58 181 THR A C 1
ATOM 1401 O O . THR A 1 181 ? -28.564 28.504 -9.917 1.00 31.58 181 THR A O 1
ATOM 1404 N N . LYS A 1 182 ? -28.992 29.801 -11.714 1.00 29.98 182 LYS A N 1
ATOM 1405 C CA . LYS A 1 182 ? -28.832 31.142 -11.134 1.00 29.98 182 LYS A CA 1
ATOM 1406 C C . LYS A 1 182 ? -29.919 31.494 -10.099 1.00 29.98 182 LYS A C 1
ATOM 1408 O O . LYS A 1 182 ? -31.075 31.144 -10.301 1.00 29.98 182 LYS A O 1
ATOM 1413 N N . ARG A 1 183 ? -29.535 32.423 -9.196 1.00 30.48 183 ARG A N 1
ATOM 1414 C CA . ARG A 1 183 ? -30.349 33.365 -8.372 1.00 30.48 183 ARG A CA 1
ATOM 1415 C C . ARG A 1 183 ? -31.147 32.716 -7.224 1.00 30.48 183 ARG A C 1
ATOM 1417 O O . ARG A 1 183 ? -31.693 31.644 -7.384 1.00 30.48 183 ARG A O 1
ATOM 1424 N N . VAL A 1 184 ? -31.241 33.298 -6.023 1.00 29.27 184 VAL A N 1
ATOM 1425 C CA . VAL A 1 184 ? -31.653 34.673 -5.671 1.00 29.27 184 VAL A CA 1
ATOM 1426 C C . VAL A 1 184 ? -30.995 35.110 -4.343 1.00 29.27 184 VAL A C 1
ATOM 1428 O O . VAL A 1 184 ? -30.905 34.322 -3.408 1.00 29.27 184 VAL A O 1
ATOM 1431 N N . MET A 1 185 ? -30.564 36.376 -4.253 1.00 29.80 185 MET A N 1
ATOM 1432 C CA . MET A 1 185 ? -30.245 37.052 -2.985 1.00 29.80 185 MET A CA 1
ATOM 1433 C C . MET A 1 185 ? -31.532 37.483 -2.272 1.00 29.80 185 MET A C 1
ATOM 1435 O O . MET A 1 185 ? -32.369 38.132 -2.896 1.00 29.80 185 MET A O 1
ATOM 1439 N N . GLY A 1 186 ? -31.640 37.219 -0.966 1.00 26.08 186 GLY A N 1
ATOM 1440 C CA . GLY A 1 186 ? -32.672 37.820 -0.119 1.00 26.08 186 GLY A CA 1
ATOM 1441 C C . GLY A 1 186 ? -32.682 37.317 1.329 1.00 26.08 186 GLY A C 1
ATOM 1442 O O . GLY A 1 186 ? -33.127 36.209 1.579 1.00 26.08 186 GLY A O 1
ATOM 1443 N N . GLY A 1 187 ? -32.203 38.165 2.247 1.00 24.62 187 GLY A N 1
ATOM 1444 C CA . GLY A 1 187 ? -32.797 38.471 3.561 1.00 24.62 187 GLY A CA 1
ATOM 1445 C C . GLY A 1 187 ? -33.064 37.377 4.610 1.00 24.62 187 GLY A C 1
ATOM 1446 O O . GLY A 1 187 ? -34.038 36.651 4.505 1.00 24.62 187 GLY A O 1
ATOM 1447 N N . GLY A 1 188 ? -32.328 37.465 5.729 1.00 24.59 188 GLY A N 1
ATOM 1448 C CA . GLY A 1 188 ? -32.904 37.547 7.083 1.00 24.59 188 GLY A CA 1
ATOM 1449 C C . GLY A 1 188 ? -33.348 36.267 7.812 1.00 24.59 188 GLY A C 1
ATOM 1450 O O . GLY A 1 188 ? -34.127 35.474 7.306 1.00 24.59 188 GLY A O 1
ATOM 1451 N N . GLY A 1 189 ? -32.964 36.179 9.092 1.00 24.02 189 GLY A N 1
ATOM 1452 C CA . GLY A 1 189 ? -33.726 35.456 10.118 1.00 24.02 189 GLY A CA 1
ATOM 1453 C C . GLY A 1 189 ? -33.176 34.086 10.510 1.00 24.02 189 GLY A C 1
ATOM 1454 O O . GLY A 1 189 ? -33.095 33.167 9.703 1.00 24.02 189 GLY A O 1
ATOM 1455 N N . GLY A 1 190 ? -32.808 33.954 11.785 1.00 35.00 190 GLY A N 1
ATOM 1456 C CA . GLY A 1 190 ? -32.334 32.710 12.372 1.00 35.00 190 GLY A CA 1
ATOM 1457 C C . GLY A 1 190 ? -33.394 31.609 12.401 1.00 35.00 190 GLY A C 1
ATOM 1458 O O . GLY A 1 190 ? -34.550 31.838 12.741 1.00 35.00 190 GLY A O 1
ATOM 1459 N N . ALA A 1 191 ? -32.945 30.391 12.125 1.00 27.34 191 ALA A N 1
ATOM 1460 C CA . ALA A 1 191 ? -33.573 29.163 12.579 1.00 27.34 191 ALA A CA 1
ATOM 1461 C C . ALA A 1 191 ? -32.465 28.122 12.784 1.00 27.34 191 ALA A C 1
ATOM 1463 O O . ALA A 1 191 ? -31.771 27.727 11.845 1.00 27.34 191 ALA A O 1
ATOM 1464 N N . LEU A 1 192 ? -32.277 27.715 14.041 1.00 32.53 192 LEU A N 1
ATOM 1465 C CA . LEU A 1 192 ? -31.500 26.542 14.424 1.00 32.53 192 LEU A CA 1
ATOM 1466 C C . LEU A 1 192 ? -32.091 25.324 13.706 1.00 32.53 192 LEU A C 1
ATOM 1468 O O . LEU A 1 192 ? -33.196 24.883 14.019 1.00 32.53 192 LEU A O 1
ATOM 1472 N N . TRP A 1 193 ? -31.350 24.779 12.744 1.00 28.14 193 TRP A N 1
ATOM 1473 C CA . TRP A 1 193 ? -31.681 23.513 12.102 1.00 28.14 193 TRP A CA 1
ATOM 1474 C C . TRP A 1 193 ? -31.495 22.363 13.100 1.00 28.14 193 TRP A C 1
ATOM 1476 O O . TRP A 1 193 ? -30.439 21.741 13.177 1.00 28.14 193 TRP A O 1
ATOM 1486 N N . ALA A 1 194 ? -32.548 22.049 13.852 1.00 31.17 194 ALA A N 1
ATOM 1487 C CA . ALA A 1 194 ? -32.702 20.773 14.545 1.00 31.17 194 ALA A CA 1
ATOM 1488 C C . ALA A 1 194 ? -33.246 19.715 13.566 1.00 31.17 194 ALA A C 1
ATOM 1490 O O . ALA A 1 194 ? -34.324 19.155 13.747 1.00 31.17 194 ALA A O 1
ATOM 1491 N N . GLY A 1 195 ? -32.507 19.461 12.484 1.00 28.88 195 GLY A N 1
ATOM 1492 C CA . GLY A 1 195 ? -32.747 18.304 11.627 1.00 28.88 195 GLY A CA 1
ATOM 1493 C C . GLY A 1 195 ? -32.146 17.062 12.282 1.00 28.88 195 GLY A C 1
ATOM 1494 O O . GLY A 1 195 ? -30.973 17.073 12.660 1.00 28.88 195 GLY A O 1
ATOM 1495 N N . LYS A 1 196 ? -32.924 15.982 12.432 1.00 30.80 196 LYS A N 1
ATOM 1496 C CA . LYS A 1 196 ? -32.374 14.675 12.823 1.00 30.80 196 LYS A CA 1
ATOM 1497 C C . LYS A 1 196 ? -31.255 14.310 11.842 1.00 30.80 196 LYS A C 1
ATOM 1499 O O . LYS A 1 196 ? -31.500 14.202 10.642 1.00 30.80 196 LYS A O 1
ATOM 1504 N N . ARG A 1 197 ? -30.028 14.166 12.358 1.00 36.31 197 ARG A N 1
ATOM 1505 C CA . ARG A 1 197 ? -28.851 13.792 11.564 1.00 36.31 197 ARG A CA 1
ATOM 1506 C C . ARG A 1 197 ? -29.098 12.436 10.884 1.00 36.31 197 ARG A C 1
ATOM 1508 O O . ARG A 1 197 ? -29.624 11.540 11.548 1.00 36.31 197 ARG A O 1
ATOM 1515 N N . PRO A 1 198 ? -28.721 12.263 9.604 1.00 30.70 198 PRO A N 1
ATOM 1516 C CA . PRO A 1 198 ? -28.779 10.963 8.951 1.00 30.70 198 PRO A CA 1
ATOM 1517 C C . PRO A 1 198 ? -27.955 9.956 9.758 1.00 30.70 198 PRO A C 1
ATOM 1519 O O . PRO A 1 198 ? -26.804 10.228 10.098 1.00 30.70 198 PRO A O 1
ATOM 1522 N N . THR A 1 199 ? -28.524 8.786 10.041 1.00 38.25 199 THR A N 1
ATOM 1523 C CA . THR A 1 199 ? -27.858 7.670 10.741 1.00 38.25 199 THR A CA 1
ATOM 1524 C C . THR A 1 199 ? -26.683 7.073 9.954 1.00 38.25 199 THR A C 1
ATOM 1526 O O . THR A 1 199 ? -25.983 6.201 10.457 1.00 38.25 199 THR A O 1
ATOM 1529 N N . SER A 1 200 ? -26.456 7.562 8.733 1.00 38.00 200 SER A N 1
ATOM 1530 C CA . SER A 1 200 ? -25.411 7.167 7.791 1.00 38.00 200 SER A CA 1
ATOM 1531 C C . SER A 1 200 ? -24.342 8.241 7.550 1.00 38.00 200 SER A C 1
ATOM 1533 O O . SER A 1 200 ? -23.483 8.051 6.691 1.00 38.00 200 SER A O 1
ATOM 1535 N N . ALA A 1 201 ? -24.365 9.375 8.265 1.00 35.84 201 ALA A N 1
ATOM 1536 C CA . ALA A 1 201 ? -23.299 10.365 8.125 1.00 35.84 201 ALA A CA 1
ATOM 1537 C C . ALA A 1 201 ? -21.959 9.740 8.571 1.00 35.84 201 ALA A C 1
ATOM 1539 O O . ALA A 1 201 ? -21.885 9.210 9.684 1.00 35.84 201 ALA A O 1
ATOM 1540 N N . PRO A 1 202 ? -20.896 9.775 7.745 1.00 44.62 202 PRO A N 1
ATOM 1541 C CA . PRO A 1 202 ? -19.613 9.200 8.129 1.00 44.62 202 PRO A CA 1
ATOM 1542 C C . PRO A 1 202 ? -19.103 9.886 9.403 1.00 44.62 202 PRO A C 1
ATOM 1544 O O . PRO A 1 202 ? -19.198 11.108 9.533 1.00 44.62 202 PRO A O 1
ATOM 1547 N N . SER A 1 203 ? -18.575 9.101 10.351 1.00 45.12 203 SER A N 1
ATOM 1548 C CA . SER A 1 203 ? -18.260 9.556 11.718 1.00 45.12 203 SER A CA 1
ATOM 1549 C C . SER A 1 203 ? -17.340 10.777 11.786 1.00 45.12 203 SER A C 1
ATOM 1551 O O . SER A 1 203 ? -17.371 11.495 12.781 1.00 45.12 203 SER A O 1
ATOM 1553 N N . TRP A 1 204 ? -16.607 11.112 10.718 1.00 44.78 204 TRP A N 1
ATOM 1554 C CA . TRP A 1 204 ? -15.844 12.360 10.640 1.00 44.78 204 TRP A CA 1
ATOM 1555 C C . TRP A 1 204 ? -16.709 13.631 10.751 1.00 44.78 204 TRP A C 1
ATOM 1557 O O . TRP A 1 204 ? -16.217 14.649 11.221 1.00 44.78 204 TRP A O 1
ATOM 1567 N N . ALA A 1 205 ? -18.006 13.585 10.422 1.00 39.41 205 ALA A N 1
ATOM 1568 C CA . ALA A 1 205 ? -18.941 14.695 10.651 1.00 39.41 205 ALA A CA 1
ATOM 1569 C C . ALA A 1 205 ? -19.224 14.956 12.148 1.00 39.41 205 ALA A C 1
ATOM 1571 O O . ALA A 1 205 ? -19.800 15.983 12.504 1.00 39.41 205 ALA A O 1
ATOM 1572 N N . SER A 1 206 ? -18.839 14.027 13.032 1.00 43.62 206 SER A N 1
ATOM 1573 C CA . SER A 1 206 ? -18.885 14.207 14.491 1.00 43.62 206 SER A CA 1
ATOM 1574 C C . SER A 1 206 ? -17.594 14.791 15.075 1.00 43.62 206 SER A C 1
ATOM 1576 O O . SER A 1 206 ? -17.557 15.115 16.262 1.00 43.62 206 SER A O 1
ATOM 1578 N N . PHE A 1 207 ? -16.549 14.969 14.258 1.00 47.97 207 PHE A N 1
ATOM 1579 C CA . PHE A 1 207 ? -15.302 15.577 14.702 1.00 47.97 207 PHE A CA 1
ATOM 1580 C C . PHE A 1 207 ? -15.503 17.079 14.856 1.00 47.97 207 PHE A C 1
ATOM 1582 O O . PHE A 1 207 ? -15.856 17.783 13.909 1.00 47.97 207 PHE A O 1
ATOM 1589 N N . LEU A 1 208 ? -15.276 17.567 16.071 1.00 51.06 208 LEU A N 1
ATOM 1590 C CA . LEU A 1 208 ? -15.393 18.980 16.389 1.00 51.06 208 LEU A CA 1
ATOM 1591 C C . LEU A 1 208 ? -14.035 19.654 16.134 1.00 51.06 208 LEU A C 1
ATOM 1593 O O . LEU A 1 208 ? -13.029 19.216 16.704 1.00 51.06 208 LEU A O 1
ATOM 1597 N N . PRO A 1 209 ? -13.970 20.712 15.303 1.00 50.62 209 PRO A N 1
ATOM 1598 C CA . PRO A 1 209 ? -12.739 21.470 15.106 1.00 50.62 209 PRO A CA 1
ATOM 1599 C C . PRO A 1 209 ? -12.135 21.904 16.449 1.00 50.62 209 PRO A C 1
ATOM 1601 O O . PRO A 1 209 ? -12.844 22.398 17.323 1.00 50.62 209 PRO A O 1
ATOM 1604 N N . GLY A 1 210 ? -10.829 21.699 16.630 1.00 52.09 210 GLY A N 1
ATOM 1605 C CA . GLY A 1 210 ? -10.119 22.070 17.862 1.00 52.09 210 GLY A CA 1
ATOM 1606 C C . GLY A 1 210 ? -10.311 21.125 19.059 1.00 52.09 210 GLY A C 1
ATOM 1607 O O . GLY A 1 210 ? -9.667 21.327 20.088 1.00 52.09 210 GLY A O 1
ATOM 1608 N N . VAL A 1 211 ? -11.127 20.070 18.947 1.00 58.03 211 VAL A N 1
ATOM 1609 C CA . VAL A 1 211 ? -11.261 19.050 19.999 1.00 58.03 211 VAL A CA 1
ATOM 1610 C C . VAL A 1 211 ? -10.208 17.959 19.813 1.00 58.03 211 VAL A C 1
ATOM 1612 O O . VAL A 1 211 ? -10.026 17.419 18.720 1.00 58.03 211 VAL A O 1
ATOM 1615 N N . LYS A 1 212 ? -9.508 17.613 20.902 1.00 61.62 212 LYS A N 1
ATOM 1616 C CA . LYS A 1 212 ? -8.583 16.476 20.911 1.00 61.62 212 LYS A CA 1
ATOM 1617 C C . LYS A 1 212 ? -9.378 15.171 20.961 1.00 61.62 212 LYS A C 1
ATOM 1619 O O . LYS A 1 212 ? -9.930 14.826 22.006 1.00 61.62 212 LYS A O 1
ATOM 1624 N N . HIS A 1 213 ? -9.411 14.427 19.860 1.00 65.06 213 HIS A N 1
ATOM 1625 C CA . HIS A 1 213 ? -9.952 13.068 19.859 1.00 65.06 213 HIS A CA 1
ATOM 1626 C C . HIS A 1 213 ? -8.851 12.091 20.280 1.00 65.06 213 HIS A C 1
ATOM 1628 O O . HIS A 1 213 ? -7.674 12.276 19.967 1.00 65.06 213 HIS A O 1
ATOM 1634 N N . LYS A 1 214 ? -9.214 11.046 21.021 1.00 76.00 214 LYS A N 1
ATOM 1635 C CA . LYS A 1 214 ? -8.302 9.942 21.332 1.00 76.00 214 LYS A CA 1
ATOM 1636 C C . LYS A 1 214 ? -8.653 8.764 20.439 1.00 76.00 214 LYS A C 1
ATOM 1638 O O . LYS A 1 214 ? -9.775 8.642 19.957 1.00 76.00 214 LYS A O 1
ATOM 1643 N N . GLY A 1 215 ? -7.691 7.888 20.223 1.00 81.00 215 GLY A N 1
ATOM 1644 C CA . GLY A 1 215 ? -7.951 6.621 19.567 1.00 81.00 215 GLY A CA 1
ATOM 1645 C C . GLY A 1 215 ? -6.712 5.757 19.518 1.00 81.00 215 GLY A C 1
ATOM 1646 O O . GLY A 1 215 ? -5.725 6.011 20.216 1.00 81.00 215 GLY A O 1
ATOM 1647 N N . ARG A 1 216 ? -6.782 4.712 18.710 1.00 86.00 216 ARG A N 1
ATOM 1648 C CA . ARG A 1 216 ? -5.713 3.738 18.521 1.00 86.00 216 ARG A CA 1
ATOM 1649 C C . ARG A 1 216 ? -5.532 3.479 17.038 1.00 86.00 216 ARG A C 1
ATOM 1651 O O . ARG A 1 216 ? -6.480 3.602 16.264 1.00 86.00 216 ARG A O 1
ATOM 1658 N N . GLN A 1 217 ? -4.319 3.130 16.641 1.00 88.94 217 GLN A N 1
ATOM 1659 C CA . GLN A 1 217 ? -4.070 2.655 15.293 1.00 88.94 217 GLN A CA 1
ATOM 1660 C C . GLN A 1 217 ? -3.112 1.480 15.265 1.00 88.94 217 GLN A C 1
ATOM 1662 O O . GLN A 1 217 ? -2.204 1.365 16.085 1.00 88.94 217 GLN A O 1
ATOM 1667 N N . SER A 1 218 ? -3.258 0.673 14.228 1.00 92.38 218 SER A N 1
ATOM 1668 C CA . SER A 1 218 ? -2.180 -0.171 13.727 1.00 92.38 218 SER A CA 1
ATOM 1669 C C . SER A 1 218 ? -1.916 0.211 12.280 1.00 92.38 218 SER A C 1
ATOM 1671 O O . SER A 1 218 ? -2.855 0.556 11.564 1.00 92.38 218 SER A O 1
ATOM 1673 N N . ALA A 1 219 ? -0.654 0.213 11.866 1.00 92.19 219 ALA A N 1
ATOM 1674 C CA . ALA A 1 219 ? -0.247 0.686 10.550 1.00 92.19 219 ALA A CA 1
ATOM 1675 C C . ALA A 1 219 ? 0.920 -0.133 10.000 1.00 92.19 219 ALA A C 1
ATOM 1677 O O . ALA A 1 219 ? 1.817 -0.524 10.743 1.00 92.19 219 ALA A O 1
ATOM 1678 N N . VAL A 1 220 ? 0.929 -0.333 8.691 1.00 93.75 220 VAL A N 1
ATOM 1679 C CA . VAL A 1 220 ? 2.080 -0.825 7.934 1.00 93.75 220 VAL A CA 1
ATOM 1680 C C . VAL A 1 220 ? 2.353 0.146 6.798 1.00 93.75 220 VAL A C 1
ATOM 1682 O O . VAL A 1 220 ? 1.424 0.771 6.281 1.00 93.75 220 VAL A O 1
ATOM 1685 N N . ALA A 1 221 ? 3.611 0.273 6.399 1.00 93.81 221 ALA A N 1
ATOM 1686 C CA . ALA A 1 221 ? 3.954 1.017 5.199 1.00 93.81 221 ALA A CA 1
ATOM 1687 C C . ALA A 1 221 ? 5.085 0.355 4.428 1.00 93.81 221 ALA A C 1
ATOM 1689 O O . ALA A 1 221 ? 5.956 -0.302 5.007 1.00 93.81 221 ALA A O 1
ATOM 1690 N N . TYR A 1 222 ? 5.085 0.574 3.119 1.00 94.44 222 TYR A N 1
ATOM 1691 C CA . TYR A 1 222 ? 6.180 0.193 2.245 1.00 94.44 222 TYR A CA 1
ATOM 1692 C C . TYR A 1 222 ? 6.530 1.320 1.272 1.00 94.44 222 TYR A C 1
ATOM 1694 O O . TYR A 1 222 ? 5.692 2.152 0.924 1.00 94.44 222 TYR A O 1
ATOM 1702 N N . ALA A 1 223 ? 7.781 1.323 0.825 1.00 94.69 223 ALA A N 1
ATOM 1703 C CA . ALA A 1 223 ? 8.303 2.215 -0.201 1.00 94.69 223 ALA A CA 1
ATOM 1704 C C . ALA A 1 223 ? 8.768 1.430 -1.423 1.00 94.69 223 ALA A C 1
ATOM 1706 O O . ALA A 1 223 ? 9.166 0.265 -1.333 1.00 94.69 223 ALA A O 1
ATOM 1707 N N . THR A 1 224 ? 8.771 2.095 -2.567 1.00 94.25 224 THR A N 1
ATOM 1708 C CA . THR A 1 224 ? 9.370 1.581 -3.798 1.00 94.25 224 THR A CA 1
ATOM 1709 C C . THR A 1 224 ? 10.901 1.667 -3.746 1.00 94.25 224 THR A C 1
ATOM 1711 O O . THR A 1 224 ? 11.471 2.653 -3.273 1.00 94.25 224 THR A O 1
ATOM 1714 N N . LYS A 1 225 ? 11.593 0.645 -4.259 1.00 91.88 225 LYS A N 1
ATOM 1715 C CA . LYS A 1 225 ? 13.065 0.595 -4.319 1.00 91.88 225 LYS A CA 1
ATOM 1716 C C . LYS A 1 225 ? 13.606 1.073 -5.662 1.00 91.88 225 LYS A C 1
ATOM 1718 O O . LYS A 1 225 ? 12.868 1.199 -6.646 1.00 91.88 225 LYS A O 1
ATOM 1723 N N . MET A 1 226 ? 14.918 1.308 -5.719 1.00 89.00 226 MET A N 1
ATOM 1724 C CA . MET A 1 226 ? 15.613 1.541 -6.985 1.00 89.00 226 MET A CA 1
ATOM 1725 C C . MET A 1 226 ? 15.298 0.407 -7.962 1.00 89.00 226 MET A C 1
ATOM 1727 O O . MET A 1 226 ? 15.379 -0.774 -7.617 1.00 89.00 226 MET A O 1
ATOM 1731 N N . GLY A 1 227 ? 14.891 0.789 -9.173 1.00 84.81 227 GLY A N 1
ATOM 1732 C CA . GLY A 1 227 ? 14.440 -0.131 -10.210 1.00 84.81 227 GLY A CA 1
ATOM 1733 C C . GLY A 1 227 ? 12.923 -0.275 -10.364 1.00 84.81 227 GLY A C 1
ATOM 1734 O O . GLY A 1 227 ? 12.491 -0.865 -11.349 1.00 84.81 227 GLY A O 1
ATOM 1735 N N . HIS A 1 228 ? 12.108 0.272 -9.461 1.00 90.62 228 HIS A N 1
ATOM 1736 C CA . HIS A 1 228 ? 10.656 0.359 -9.646 1.00 90.62 228 HIS A CA 1
ATOM 1737 C C . HIS A 1 228 ? 10.291 1.488 -10.631 1.00 90.62 228 HIS A C 1
ATOM 1739 O O . HIS A 1 228 ? 10.846 2.579 -10.548 1.00 90.62 228 HIS A O 1
ATOM 1745 N N . LEU A 1 229 ? 9.295 1.275 -11.505 1.00 88.75 229 LEU A N 1
ATOM 1746 C CA . LEU A 1 229 ? 8.737 2.319 -12.400 1.00 88.75 229 LEU A CA 1
ATOM 1747 C C . LEU A 1 229 ? 8.029 3.488 -11.681 1.00 88.75 229 LEU A C 1
ATOM 1749 O O . LEU A 1 229 ? 7.638 4.476 -12.304 1.00 88.75 229 LEU A O 1
ATOM 1753 N N . ILE A 1 230 ? 7.832 3.369 -10.371 1.00 92.62 230 ILE A N 1
ATOM 1754 C CA . ILE A 1 230 ? 7.179 4.346 -9.503 1.00 92.62 230 ILE A CA 1
ATOM 1755 C C . ILE A 1 230 ? 8.181 4.682 -8.412 1.00 92.62 230 ILE A C 1
ATOM 1757 O O . ILE A 1 230 ? 8.943 3.822 -7.976 1.00 92.62 230 ILE A O 1
ATOM 1761 N N . GLN A 1 231 ? 8.148 5.923 -7.960 1.00 93.81 231 GLN A N 1
ATOM 1762 C CA . GLN A 1 231 ? 8.768 6.343 -6.717 1.00 93.81 231 GLN A CA 1
ATOM 1763 C C . GLN A 1 231 ? 7.672 6.808 -5.763 1.00 93.81 231 GLN A C 1
ATOM 1765 O O . GLN A 1 231 ? 6.815 7.611 -6.150 1.00 93.81 231 GLN A O 1
ATOM 1770 N N . GLY A 1 232 ? 7.660 6.286 -4.543 1.00 94.56 232 GLY A N 1
ATOM 1771 C CA . GLY A 1 232 ? 6.640 6.629 -3.569 1.00 94.56 232 GLY A CA 1
ATOM 1772 C C . GLY A 1 232 ? 6.524 5.664 -2.401 1.00 94.56 232 GLY A C 1
ATOM 1773 O O . GLY A 1 232 ? 7.203 4.641 -2.321 1.00 94.56 232 GLY A O 1
ATOM 1774 N N . GLU A 1 233 ? 5.595 6.017 -1.526 1.00 94.00 233 GLU A N 1
ATOM 1775 C CA . GLU A 1 233 ? 5.294 5.326 -0.281 1.00 94.00 233 GLU A CA 1
ATOM 1776 C C . GLU A 1 233 ? 3.789 5.092 -0.170 1.00 94.00 233 GLU A C 1
ATOM 1778 O O . GLU A 1 233 ? 2.975 5.933 -0.571 1.00 94.00 233 GLU A O 1
ATOM 1783 N N . GLU A 1 234 ? 3.425 3.937 0.373 1.00 94.75 234 GLU A N 1
ATOM 1784 C CA . GLU A 1 234 ? 2.049 3.565 0.667 1.00 94.75 234 GLU A CA 1
ATOM 1785 C C . GLU A 1 234 ? 1.951 3.092 2.115 1.00 94.75 234 GLU A C 1
ATOM 1787 O O . GLU A 1 234 ? 2.696 2.214 2.553 1.00 94.75 234 GLU A O 1
ATOM 1792 N N . ARG A 1 235 ? 1.024 3.699 2.852 1.00 93.75 235 ARG A N 1
ATOM 1793 C CA . ARG A 1 235 ? 0.684 3.392 4.234 1.00 93.75 235 ARG A CA 1
ATOM 1794 C C . ARG A 1 235 ? -0.735 2.867 4.289 1.00 93.75 235 ARG A C 1
ATOM 1796 O O . ARG A 1 235 ? -1.667 3.526 3.836 1.00 93.75 235 ARG A O 1
ATOM 1803 N N . MET A 1 236 ? -0.909 1.741 4.957 1.00 94.94 236 MET A N 1
ATOM 1804 C CA . MET A 1 236 ? -2.209 1.167 5.260 1.00 94.94 236 MET A CA 1
ATOM 1805 C C . MET A 1 236 ? -2.375 1.140 6.770 1.00 94.94 236 MET A C 1
ATOM 1807 O O . MET A 1 236 ? -1.468 0.725 7.492 1.00 94.94 236 MET A O 1
ATOM 1811 N N . ARG A 1 237 ? -3.521 1.595 7.271 1.00 92.88 237 ARG A N 1
ATOM 1812 C CA . ARG A 1 237 ? -3.806 1.578 8.708 1.00 92.88 237 ARG A CA 1
ATOM 1813 C C . ARG A 1 237 ? -5.231 1.180 9.017 1.00 92.88 237 ARG A C 1
ATOM 1815 O O . ARG A 1 237 ? -6.143 1.433 8.234 1.00 92.88 237 ARG A O 1
ATOM 1822 N N . VAL A 1 238 ? -5.404 0.642 10.215 1.00 93.44 238 VAL A N 1
ATOM 1823 C CA . VAL A 1 238 ? -6.698 0.524 10.877 1.00 93.44 238 VAL A CA 1
ATOM 1824 C C . VAL A 1 238 ? -6.713 1.496 12.046 1.00 93.44 238 VAL A C 1
ATOM 1826 O O . VAL A 1 238 ? -5.807 1.487 12.877 1.00 93.44 238 VAL A O 1
ATOM 1829 N N . LEU A 1 239 ? -7.731 2.347 12.075 1.00 89.38 239 LEU A N 1
ATOM 1830 C CA . LEU A 1 239 ? -7.982 3.377 13.074 1.00 89.38 239 LEU A CA 1
ATOM 1831 C C . LEU A 1 239 ? -9.177 2.964 13.924 1.00 89.38 239 LEU A C 1
ATOM 1833 O O . LEU A 1 239 ? -10.192 2.552 13.373 1.00 89.38 239 LEU A O 1
ATOM 1837 N N . HIS A 1 240 ? -9.078 3.145 15.234 1.00 88.56 240 HIS A N 1
ATOM 1838 C CA . HIS A 1 240 ? -10.204 3.092 16.161 1.00 88.56 240 HIS A CA 1
ATOM 1839 C C . HIS A 1 240 ? -10.302 4.425 16.882 1.00 88.56 240 HIS A C 1
ATOM 1841 O O . HIS A 1 240 ? -9.381 4.813 17.604 1.00 88.56 240 HIS A O 1
ATOM 1847 N N . PHE A 1 241 ? -11.392 5.145 16.653 1.00 82.50 241 PHE A N 1
ATOM 1848 C CA . PHE A 1 241 ? -11.663 6.404 17.327 1.00 82.50 241 PHE A CA 1
ATOM 1849 C C . PHE A 1 241 ? -12.389 6.135 18.643 1.00 82.50 241 PHE A C 1
ATOM 1851 O O . PHE A 1 241 ? -13.344 5.372 18.677 1.00 82.50 241 PHE A O 1
ATOM 1858 N N . CYS A 1 242 ? -11.907 6.766 19.715 1.00 73.62 242 CYS A N 1
ATOM 1859 C CA . CYS A 1 242 ? -12.478 6.717 21.060 1.00 73.62 242 CYS A CA 1
ATOM 1860 C C . CYS A 1 242 ? -12.525 8.156 21.594 1.00 73.62 242 CYS A C 1
ATOM 1862 O O . CYS A 1 242 ? -11.638 8.587 22.342 1.00 73.62 242 CYS A O 1
ATOM 1864 N N . GLY A 1 243 ? -13.488 8.945 21.120 1.00 65.44 243 GLY A N 1
ATOM 1865 C CA . GLY A 1 243 ? -13.522 10.398 21.321 1.00 65.44 243 GLY A CA 1
ATOM 1866 C C . GLY A 1 243 ? -14.644 10.898 22.241 1.00 65.44 243 GLY A C 1
ATOM 1867 O O . GLY A 1 243 ? -15.607 10.175 22.507 1.00 65.44 243 GLY A O 1
ATOM 1868 N N . PRO A 1 244 ? -14.563 12.161 22.708 1.00 53.16 244 PRO A N 1
ATOM 1869 C CA . PRO A 1 244 ? -15.700 12.847 23.324 1.00 53.16 244 PRO A CA 1
ATOM 1870 C C . PRO A 1 244 ? -16.926 12.788 22.397 1.00 53.16 244 PRO A C 1
ATOM 1872 O O . PRO A 1 244 ? -16.789 12.990 21.194 1.00 53.16 244 PRO A O 1
ATOM 1875 N N . GLY A 1 245 ? -18.109 12.494 22.943 1.00 61.78 245 GLY A N 1
ATOM 1876 C CA . GLY A 1 245 ? -19.335 12.277 22.158 1.00 61.78 245 GLY A CA 1
ATOM 1877 C C . GLY A 1 245 ? -19.685 10.806 21.895 1.00 61.78 245 GLY A C 1
ATOM 1878 O O . GLY A 1 245 ? -20.737 10.545 21.321 1.00 61.78 245 GLY A O 1
ATOM 1879 N N . GLY A 1 246 ? -18.854 9.859 22.354 1.00 67.56 246 GLY A N 1
ATOM 1880 C CA . GLY A 1 246 ? -19.146 8.423 22.279 1.00 67.56 246 GLY A CA 1
ATOM 1881 C C . GLY A 1 246 ? -18.811 7.775 20.934 1.00 67.56 246 GLY A C 1
ATOM 1882 O O . GLY A 1 246 ? -19.335 6.703 20.648 1.00 67.56 246 GLY A O 1
ATOM 1883 N N . ASP A 1 247 ? -17.964 8.408 20.111 1.00 74.56 247 ASP A N 1
ATOM 1884 C CA . ASP A 1 247 ? -17.469 7.787 18.878 1.00 74.56 247 ASP A CA 1
ATOM 1885 C C . ASP A 1 247 ? -16.625 6.555 19.222 1.00 74.56 247 ASP A C 1
ATOM 1887 O O . ASP A 1 247 ? -15.699 6.635 20.033 1.00 74.56 247 ASP A O 1
ATOM 1891 N N . ASP A 1 248 ? -16.987 5.443 18.594 1.00 83.56 248 ASP A N 1
ATOM 1892 C CA . ASP A 1 248 ? -16.385 4.117 18.731 1.00 83.56 248 ASP A CA 1
ATOM 1893 C C . ASP A 1 248 ? -16.104 3.514 17.339 1.00 83.56 248 ASP A C 1
ATOM 1895 O O . ASP A 1 248 ? -16.035 2.298 17.171 1.00 83.56 248 ASP A O 1
ATOM 1899 N N . SER A 1 249 ? -16.013 4.353 16.300 1.00 84.44 249 SER A N 1
ATOM 1900 C CA . SER A 1 249 ? -15.892 3.917 14.906 1.00 84.44 249 SER A CA 1
ATOM 1901 C C . SER A 1 249 ? -14.503 3.378 14.553 1.00 84.44 249 SER A C 1
ATOM 1903 O O . SER A 1 249 ? -13.464 3.835 15.040 1.00 84.44 249 SER A O 1
ATOM 1905 N N . VAL A 1 250 ? -14.489 2.400 13.648 1.00 88.25 250 VAL A N 1
ATOM 1906 C CA . VAL A 1 250 ? -13.297 1.715 13.151 1.00 88.25 250 VAL A CA 1
ATOM 1907 C C . VAL A 1 250 ? -13.200 1.880 11.638 1.00 88.25 250 VAL A C 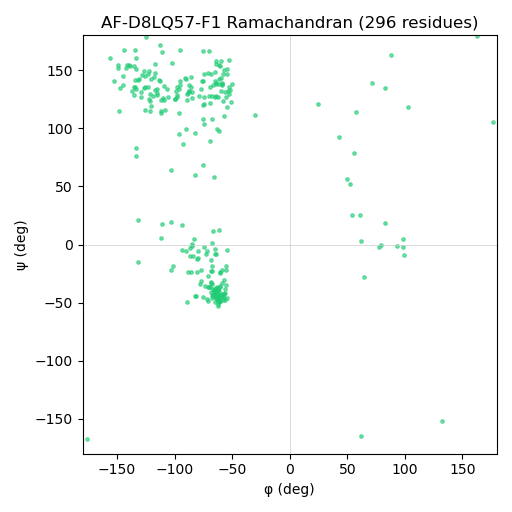1
ATOM 1909 O O . VAL A 1 250 ? -14.147 1.605 10.898 1.00 88.25 250 VAL A O 1
ATOM 1912 N N . TRP A 1 251 ? -12.031 2.303 11.164 1.00 91.00 251 TRP A N 1
ATOM 1913 C CA . TRP A 1 251 ? -11.783 2.622 9.758 1.00 91.00 251 TRP A CA 1
ATOM 1914 C C . TRP A 1 251 ? -10.511 1.963 9.245 1.00 91.00 251 TRP A C 1
ATOM 1916 O O . TRP A 1 251 ? -9.496 1.949 9.933 1.00 91.00 251 TRP A O 1
ATOM 1926 N N . PHE A 1 252 ? -10.543 1.496 8.003 1.00 93.12 252 PHE A N 1
ATOM 1927 C CA . PHE A 1 252 ? -9.353 1.196 7.218 1.00 93.12 252 PHE A CA 1
ATOM 1928 C C . PHE A 1 252 ? -9.016 2.397 6.333 1.00 93.12 252 PHE A C 1
ATOM 1930 O O . PHE A 1 252 ? -9.907 2.997 5.728 1.00 93.12 252 PHE A O 1
ATOM 1937 N N . GLU A 1 253 ? -7.738 2.744 6.240 1.00 91.38 253 GLU A N 1
ATOM 1938 C CA . GLU A 1 253 ? -7.243 3.810 5.376 1.00 91.38 253 GLU A CA 1
ATOM 1939 C C . GLU A 1 253 ? -6.010 3.343 4.607 1.00 91.38 253 GLU A C 1
ATOM 1941 O O . GLU A 1 253 ? -5.074 2.814 5.204 1.00 91.38 253 GLU A O 1
ATOM 1946 N N . VAL A 1 254 ? -5.997 3.629 3.307 1.00 91.00 254 VAL A N 1
ATOM 1947 C CA . VAL A 1 254 ? -4.807 3.610 2.458 1.00 91.00 254 VAL A CA 1
ATOM 1948 C C . VAL A 1 254 ? -4.418 5.053 2.170 1.00 91.00 254 VAL A C 1
ATOM 1950 O O . VAL A 1 254 ? -5.243 5.837 1.702 1.00 91.00 254 VAL A O 1
ATOM 1953 N N . TYR A 1 255 ? -3.169 5.397 2.439 1.00 90.25 255 TYR A N 1
ATOM 1954 C CA . TYR A 1 255 ? -2.551 6.679 2.147 1.00 90.25 255 TYR A CA 1
ATOM 1955 C C . TYR A 1 255 ? -1.350 6.441 1.237 1.00 90.25 255 TYR A C 1
ATOM 1957 O O . TYR A 1 255 ? -0.462 5.672 1.590 1.00 90.25 255 TYR A O 1
ATOM 1965 N N . SER A 1 256 ? -1.308 7.079 0.073 1.00 91.31 256 SER A N 1
ATOM 1966 C CA . SER A 1 256 ? -0.239 6.895 -0.906 1.00 91.31 256 SER A CA 1
ATOM 1967 C C . SER A 1 256 ? 0.245 8.229 -1.445 1.00 91.31 256 SER A C 1
ATOM 1969 O O . SER A 1 256 ? -0.557 9.082 -1.823 1.00 91.31 256 SER A O 1
ATOM 1971 N N . VAL A 1 257 ? 1.564 8.376 -1.540 1.00 92.31 257 VAL A N 1
ATOM 1972 C CA . VAL A 1 257 ? 2.226 9.500 -2.203 1.00 92.31 257 VAL A CA 1
ATOM 1973 C C . VAL A 1 257 ? 3.187 8.933 -3.231 1.00 92.31 257 VAL A C 1
ATOM 1975 O O . VAL A 1 257 ? 4.124 8.217 -2.884 1.00 92.31 257 VAL A O 1
ATOM 1978 N N . SER A 1 258 ? 2.938 9.210 -4.512 1.00 94.44 258 SER A N 1
ATOM 1979 C CA . SER A 1 258 ? 3.702 8.599 -5.604 1.00 94.44 258 SER A CA 1
ATOM 1980 C C . SER A 1 258 ? 3.846 9.491 -6.838 1.00 94.44 258 SER A C 1
ATOM 1982 O O . SER A 1 258 ? 3.015 10.360 -7.102 1.00 94.44 258 SER A O 1
ATOM 1984 N N . ARG A 1 259 ? 4.907 9.258 -7.615 1.00 94.38 259 ARG A N 1
ATOM 1985 C CA . ARG A 1 259 ? 5.099 9.772 -8.982 1.00 94.38 259 ARG A CA 1
ATOM 1986 C C . ARG A 1 259 ? 5.807 8.730 -9.848 1.00 94.38 259 ARG A C 1
ATOM 1988 O O . ARG A 1 259 ? 6.362 7.761 -9.332 1.00 94.38 259 ARG A O 1
ATOM 1995 N N . GLY A 1 260 ? 5.826 8.936 -11.161 1.00 93.81 260 GLY A N 1
ATOM 1996 C CA . GLY A 1 260 ? 6.629 8.115 -12.070 1.00 93.81 260 GLY A CA 1
ATOM 1997 C C . GLY A 1 260 ? 8.126 8.226 -11.762 1.00 93.81 260 GLY A C 1
ATOM 1998 O O . GLY A 1 260 ? 8.615 9.318 -11.461 1.00 93.81 260 GLY A O 1
ATOM 1999 N N . ALA A 1 261 ? 8.855 7.110 -11.791 1.00 90.69 261 ALA A N 1
ATOM 2000 C CA . ALA A 1 261 ? 10.310 7.095 -11.625 1.00 90.69 261 ALA A CA 1
ATOM 2001 C C . ALA A 1 261 ? 11.020 7.266 -12.977 1.00 90.69 261 ALA A C 1
ATOM 2003 O O . ALA A 1 261 ? 10.707 6.559 -13.932 1.00 90.69 261 ALA A O 1
ATOM 2004 N N . GLY A 1 262 ? 11.984 8.184 -13.056 1.00 87.38 262 GLY A N 1
ATOM 2005 C CA . GLY A 1 262 ? 12.704 8.450 -14.304 1.00 87.38 262 GLY A CA 1
ATOM 2006 C C . GLY A 1 262 ? 11.802 8.966 -15.433 1.00 87.38 262 GLY A C 1
ATOM 2007 O O . GLY A 1 262 ? 10.670 9.406 -15.200 1.00 87.38 262 GLY A O 1
ATOM 2008 N N . LEU A 1 263 ? 12.308 8.923 -16.665 1.00 85.88 263 LEU A N 1
ATOM 2009 C CA . LEU A 1 263 ? 11.576 9.409 -17.839 1.00 85.88 263 LEU A CA 1
ATOM 2010 C C . LEU A 1 263 ? 10.481 8.420 -18.238 1.00 85.88 263 LEU A C 1
ATOM 2012 O O . LEU A 1 263 ? 9.332 8.815 -18.457 1.00 85.88 263 LEU A O 1
ATOM 2016 N N . VAL A 1 264 ? 10.820 7.127 -18.273 1.00 86.00 264 VAL A N 1
ATOM 2017 C CA . VAL A 1 264 ? 9.871 6.058 -18.612 1.00 86.00 264 VAL A CA 1
ATOM 2018 C C . VAL A 1 264 ? 8.723 6.011 -17.610 1.00 86.00 264 VAL A C 1
ATOM 2020 O O . VAL A 1 264 ? 7.559 5.997 -18.014 1.00 86.00 264 VAL A O 1
ATOM 2023 N N . GLY A 1 265 ? 9.024 6.016 -16.308 1.00 85.94 265 GLY A N 1
ATOM 2024 C CA . GLY A 1 265 ? 7.997 5.995 -15.271 1.00 85.94 265 GLY A CA 1
ATOM 2025 C C . GLY A 1 265 ? 7.102 7.224 -15.342 1.00 85.94 265 GLY A C 1
ATOM 2026 O O . GLY A 1 265 ? 5.891 7.088 -15.208 1.00 85.94 265 GLY A O 1
ATOM 2027 N N . GLY A 1 266 ? 7.666 8.408 -15.614 1.00 88.69 266 GLY A N 1
ATOM 2028 C CA . GLY A 1 266 ? 6.899 9.637 -15.837 1.00 88.69 266 GLY A CA 1
ATOM 2029 C C . GLY A 1 266 ? 5.894 9.516 -16.987 1.00 88.69 266 GLY A C 1
ATOM 2030 O O . GLY A 1 266 ? 4.734 9.895 -16.826 1.00 88.69 266 GLY A O 1
ATOM 2031 N N . LEU A 1 267 ? 6.310 8.922 -18.109 1.00 89.88 267 LEU A N 1
ATOM 2032 C CA . LEU A 1 267 ? 5.463 8.721 -19.288 1.00 89.88 267 LEU A CA 1
ATOM 2033 C C . LEU A 1 267 ? 4.290 7.766 -19.018 1.00 89.88 267 LEU A C 1
ATOM 2035 O O . LEU A 1 267 ? 3.162 8.041 -19.424 1.00 89.88 267 LEU A O 1
ATOM 2039 N N . VAL A 1 268 ? 4.538 6.648 -18.329 1.00 87.69 268 VAL A N 1
ATOM 2040 C CA . VAL A 1 268 ? 3.494 5.642 -18.049 1.00 87.69 268 VAL A CA 1
ATOM 2041 C C . VAL A 1 268 ? 2.657 5.972 -16.812 1.00 87.69 268 VAL A C 1
ATOM 2043 O O . VAL A 1 268 ? 1.628 5.330 -16.579 1.00 87.69 268 VAL A O 1
ATOM 2046 N N . PHE A 1 269 ? 3.065 6.969 -16.016 1.00 90.12 269 PHE A N 1
ATOM 2047 C CA . PHE A 1 269 ? 2.444 7.262 -14.728 1.00 90.12 269 PHE A CA 1
ATOM 2048 C C . PHE A 1 269 ? 0.926 7.472 -14.817 1.00 90.12 269 PHE A C 1
ATOM 2050 O O . PHE A 1 269 ? 0.231 6.827 -14.041 1.00 90.12 269 PHE A O 1
ATOM 2057 N N . PRO A 1 270 ? 0.352 8.242 -15.765 1.00 89.69 270 PRO A N 1
ATOM 2058 C CA . PRO A 1 270 ? -1.104 8.432 -15.829 1.00 89.69 270 PRO A CA 1
ATOM 2059 C C . PRO A 1 270 ? -1.911 7.121 -15.918 1.00 89.69 270 PRO A C 1
ATOM 2061 O O . PRO A 1 270 ? -2.991 7.000 -15.330 1.00 89.69 270 PRO A O 1
ATOM 2064 N N . PHE A 1 271 ? -1.372 6.107 -16.602 1.00 89.19 271 PHE A N 1
ATOM 2065 C CA . PHE A 1 271 ? -1.969 4.771 -16.659 1.00 89.19 271 PHE A CA 1
ATOM 2066 C C . PHE A 1 271 ? -1.822 4.035 -15.321 1.00 89.19 271 PHE A C 1
ATOM 2068 O O . PHE A 1 271 ? -2.803 3.526 -14.772 1.00 89.19 271 PHE A O 1
ATOM 2075 N N . VAL A 1 272 ? -0.619 4.064 -14.745 1.00 88.12 272 VAL A N 1
ATOM 2076 C CA . VAL A 1 272 ? -0.325 3.503 -13.418 1.00 88.12 272 VAL A CA 1
ATOM 2077 C C . VAL A 1 272 ? -1.223 4.108 -12.337 1.00 88.12 272 VAL A C 1
ATOM 2079 O O . VAL A 1 272 ? -1.723 3.389 -11.477 1.00 88.12 272 VAL A O 1
ATOM 2082 N N . GLN A 1 273 ? -1.522 5.404 -12.401 1.00 89.06 273 GLN A N 1
ATOM 2083 C CA . GLN A 1 273 ? -2.412 6.064 -11.449 1.00 89.06 273 GLN A CA 1
ATOM 2084 C C . GLN A 1 273 ? -3.836 5.517 -11.493 1.00 89.06 273 GLN A C 1
ATOM 2086 O O . GLN A 1 273 ? -4.499 5.404 -10.459 1.00 89.06 273 GLN A O 1
ATOM 2091 N N . SER A 1 274 ? -4.319 5.176 -12.686 1.00 88.44 274 SER A N 1
ATOM 2092 C CA . SER A 1 274 ? -5.629 4.549 -12.851 1.00 88.44 274 SER A CA 1
ATOM 2093 C C . SER A 1 274 ? -5.638 3.144 -12.238 1.00 88.44 274 SER A C 1
ATOM 2095 O O . SER A 1 274 ? -6.594 2.782 -11.552 1.00 88.44 274 SER A O 1
ATOM 2097 N N . MET A 1 275 ? -4.540 2.396 -12.387 1.00 90.06 275 MET A N 1
ATOM 2098 C CA . MET A 1 275 ? -4.346 1.101 -11.724 1.00 90.06 275 MET A CA 1
ATOM 2099 C C . MET A 1 275 ? -4.287 1.240 -10.195 1.00 90.06 275 MET A C 1
ATOM 2101 O O . MET A 1 275 ? -4.980 0.504 -9.498 1.00 90.06 275 MET A O 1
ATOM 2105 N N . GLN A 1 276 ? -3.551 2.219 -9.658 1.00 90.38 276 GLN A N 1
ATOM 2106 C CA . GLN A 1 276 ? -3.483 2.483 -8.212 1.00 90.38 276 GLN A CA 1
ATOM 2107 C C . GLN A 1 276 ? -4.862 2.795 -7.619 1.00 90.38 276 GLN A C 1
ATOM 2109 O O . GLN A 1 276 ? -5.216 2.264 -6.571 1.00 90.38 276 GLN A O 1
ATOM 2114 N N . ARG A 1 277 ? -5.689 3.600 -8.306 1.00 90.25 277 ARG A N 1
ATOM 2115 C CA . ARG A 1 277 ? -7.070 3.885 -7.862 1.00 90.25 277 ARG A CA 1
ATOM 2116 C C . ARG A 1 277 ? -7.891 2.610 -7.700 1.00 90.25 277 ARG A C 1
ATOM 2118 O O . ARG A 1 277 ? -8.586 2.459 -6.699 1.00 90.25 277 ARG A O 1
ATOM 2125 N N . ARG A 1 278 ? -7.808 1.713 -8.685 1.00 92.25 278 ARG A N 1
ATOM 2126 C CA . ARG A 1 278 ? -8.478 0.412 -8.637 1.00 92.25 278 ARG A CA 1
ATOM 2127 C C . ARG A 1 278 ? -7.930 -0.441 -7.494 1.00 92.25 278 ARG A C 1
ATOM 2129 O O . ARG A 1 278 ? -8.712 -0.965 -6.712 1.00 92.25 278 ARG A O 1
ATOM 2136 N N . PHE A 1 279 ? -6.609 -0.524 -7.366 1.00 91.69 279 PHE A N 1
ATOM 2137 C CA . PHE A 1 279 ? -5.955 -1.336 -6.343 1.00 91.69 279 PHE A CA 1
ATOM 2138 C C . PHE A 1 279 ? -6.335 -0.899 -4.925 1.00 91.69 279 PHE A C 1
ATOM 2140 O O . PHE A 1 279 ? -6.702 -1.731 -4.104 1.00 91.69 279 PHE A O 1
ATOM 2147 N N . PHE A 1 280 ? -6.329 0.405 -4.636 1.00 92.81 280 PHE A N 1
ATOM 2148 C CA . PHE A 1 280 ? -6.673 0.914 -3.302 1.00 92.81 280 PHE A CA 1
ATOM 2149 C C . PHE A 1 280 ? -8.150 0.707 -2.957 1.00 92.81 280 PHE A C 1
ATOM 2151 O O . PHE A 1 280 ? -8.488 0.467 -1.798 1.00 92.81 280 PHE A O 1
ATOM 2158 N N . ARG A 1 281 ? -9.037 0.756 -3.958 1.00 91.81 281 ARG A N 1
ATOM 2159 C CA . ARG A 1 281 ? -10.445 0.387 -3.783 1.00 91.81 281 ARG A CA 1
ATOM 2160 C C . ARG A 1 281 ? -10.590 -1.095 -3.438 1.00 91.81 281 ARG A C 1
ATOM 2162 O O . ARG A 1 281 ? -11.240 -1.409 -2.446 1.00 91.81 281 ARG A O 1
ATOM 2169 N N . GLU A 1 282 ? -9.941 -1.976 -4.197 1.00 94.19 282 GLU A N 1
ATOM 2170 C CA . GLU A 1 282 ? -9.959 -3.425 -3.946 1.00 94.19 282 GLU A CA 1
ATOM 2171 C C . GLU A 1 282 ? -9.384 -3.767 -2.559 1.00 94.19 282 GLU A C 1
ATOM 2173 O O . GLU A 1 282 ? -9.924 -4.632 -1.868 1.00 94.19 282 GLU A O 1
ATOM 2178 N N . GLN A 1 283 ? -8.348 -3.053 -2.098 1.00 95.06 283 GLN A N 1
ATOM 2179 C CA . GLN A 1 283 ? -7.826 -3.193 -0.733 1.00 95.06 283 GLN A CA 1
ATOM 2180 C C . GLN A 1 283 ? -8.878 -2.847 0.327 1.00 95.06 283 GLN A C 1
ATOM 2182 O O . GLN A 1 283 ? -9.109 -3.614 1.263 1.00 95.06 283 GLN A O 1
ATOM 2187 N N . ALA A 1 284 ? -9.550 -1.707 0.169 1.00 92.56 284 ALA A N 1
ATOM 2188 C CA . ALA A 1 284 ? -10.579 -1.254 1.097 1.00 92.56 284 ALA A CA 1
ATOM 2189 C C . ALA A 1 284 ? -11.796 -2.199 1.133 1.00 92.56 284 ALA A C 1
ATOM 2191 O O . ALA A 1 284 ? -12.307 -2.515 2.209 1.00 92.56 284 ALA A O 1
ATOM 2192 N N . GLU A 1 285 ? -12.229 -2.699 -0.025 1.00 94.69 285 GLU A N 1
ATOM 2193 C CA . GLU A 1 285 ? -13.288 -3.708 -0.142 1.00 94.69 285 GLU A CA 1
ATOM 2194 C C . GLU A 1 285 ? -12.883 -5.046 0.486 1.00 94.69 285 GLU A C 1
ATOM 2196 O O . GLU A 1 285 ? -13.688 -5.693 1.157 1.00 94.69 285 GLU A O 1
ATOM 2201 N N . THR A 1 286 ? -11.628 -5.462 0.311 1.00 95.62 286 THR A N 1
ATOM 2202 C CA . THR A 1 286 ? -11.093 -6.686 0.923 1.00 95.62 286 THR A CA 1
ATOM 2203 C C . THR A 1 286 ? -11.081 -6.580 2.439 1.00 95.62 286 THR A C 1
ATOM 2205 O O . THR A 1 286 ? -11.558 -7.493 3.107 1.00 95.62 286 THR A O 1
ATOM 2208 N N . MET A 1 287 ? -10.657 -5.443 2.990 1.00 95.94 287 MET A N 1
ATOM 2209 C CA . MET A 1 287 ? -10.692 -5.216 4.436 1.00 95.94 287 MET A CA 1
ATOM 2210 C C . MET A 1 287 ? -12.111 -5.234 5.001 1.00 95.94 287 MET A C 1
ATOM 2212 O O . MET A 1 287 ? -12.337 -5.870 6.029 1.00 95.94 287 MET A O 1
ATOM 2216 N N . LYS A 1 288 ? -13.086 -4.615 4.316 1.00 94.75 288 LYS A N 1
ATOM 2217 C CA . LYS A 1 288 ? -14.504 -4.725 4.702 1.00 94.75 288 LYS A CA 1
ATOM 2218 C C . LYS A 1 288 ? -14.952 -6.188 4.752 1.00 94.75 288 LYS A C 1
ATOM 2220 O O . LYS A 1 288 ? -15.550 -6.609 5.736 1.00 94.75 288 LYS A O 1
ATOM 2225 N N . ARG A 1 289 ? -14.643 -6.975 3.713 1.00 94.94 289 ARG A N 1
ATOM 2226 C CA . ARG A 1 289 ? -15.011 -8.399 3.648 1.00 94.94 289 ARG A CA 1
ATOM 2227 C C . ARG A 1 289 ? -14.364 -9.207 4.767 1.00 94.94 289 ARG A C 1
ATOM 2229 O O . ARG A 1 289 ? -15.075 -9.873 5.501 1.00 94.94 289 ARG A O 1
ATOM 2236 N N . VAL A 1 290 ? -13.047 -9.120 4.933 1.00 94.56 290 VAL A N 1
ATOM 2237 C CA . VAL A 1 290 ? -12.304 -9.899 5.937 1.00 94.56 290 VAL A CA 1
ATOM 2238 C C . VAL A 1 290 ? -12.791 -9.598 7.357 1.00 94.56 290 VAL A C 1
ATOM 2240 O O . VAL A 1 290 ? -13.029 -10.520 8.134 1.00 94.56 290 VAL A O 1
ATOM 2243 N N . VAL A 1 291 ? -13.005 -8.323 7.697 1.00 93.94 291 VAL A N 1
ATOM 2244 C CA . VAL A 1 291 ? -13.453 -7.933 9.044 1.00 93.94 291 VAL A CA 1
ATOM 2245 C C . VAL A 1 291 ? -14.890 -8.380 9.337 1.00 93.94 291 VAL A C 1
ATOM 2247 O O . VAL A 1 291 ? -15.181 -8.727 10.486 1.00 93.94 291 VAL A O 1
ATOM 2250 N N . ASN A 1 292 ? -15.751 -8.413 8.314 1.00 88.75 292 ASN A N 1
ATOM 2251 C CA . ASN A 1 292 ? -17.151 -8.840 8.416 1.00 88.75 292 ASN A CA 1
ATOM 2252 C C . ASN A 1 292 ? -17.343 -10.361 8.289 1.00 88.75 292 ASN A C 1
ATOM 2254 O O . ASN A 1 292 ? -18.339 -10.888 8.764 1.00 88.75 292 ASN A O 1
ATOM 2258 N N . SER A 1 293 ? -16.428 -11.094 7.653 1.00 84.50 293 SER A N 1
ATOM 2259 C CA . SER A 1 293 ? -16.499 -12.562 7.588 1.00 84.50 293 SER A CA 1
ATOM 2260 C C . SER A 1 293 ? -16.060 -13.209 8.902 1.00 84.50 293 SER A C 1
ATOM 2262 O O . SER A 1 293 ? -16.585 -14.246 9.298 1.00 84.50 293 SER A O 1
ATOM 2264 N N . SER A 1 294 ? -15.130 -12.576 9.617 1.00 63.50 294 SER A N 1
ATOM 2265 C CA . SER A 1 294 ? -14.622 -13.060 10.904 1.00 63.50 294 SER A CA 1
ATOM 2266 C C . SER A 1 294 ? -15.597 -12.869 12.077 1.00 63.50 294 SER A C 1
ATOM 2268 O O . SER A 1 294 ? -15.292 -13.302 13.182 1.00 63.50 294 SER A O 1
ATOM 2270 N N . SER A 1 295 ? -16.773 -12.261 11.862 1.00 53.16 295 SER A N 1
ATOM 2271 C CA . SER A 1 295 ? -17.892 -12.284 12.823 1.00 53.16 295 SER A CA 1
ATOM 2272 C C . SER A 1 295 ? -18.755 -13.552 12.728 1.00 53.16 295 SER A C 1
ATOM 2274 O O . SER A 1 295 ? -19.785 -13.631 13.388 1.00 53.16 295 SER A O 1
ATOM 2276 N N . GLY A 1 296 ? -18.361 -14.522 11.892 1.00 36.88 296 GLY A N 1
ATOM 2277 C CA . GLY A 1 296 ? -19.045 -15.805 11.698 1.00 36.88 296 GLY A CA 1
ATOM 2278 C C . GLY A 1 296 ? -18.290 -17.032 12.219 1.00 36.88 296 GLY A C 1
ATOM 2279 O O . GLY A 1 296 ? -18.600 -18.139 11.787 1.00 36.88 296 GLY A O 1
ATOM 2280 N N . LEU A 1 297 ? -17.294 -16.871 13.097 1.00 28.86 297 LEU A N 1
ATOM 2281 C CA . LEU A 1 297 ? -16.768 -18.024 13.835 1.00 28.86 297 LEU A CA 1
ATOM 2282 C C . LEU A 1 297 ? -17.795 -18.415 14.918 1.00 28.86 297 LEU A C 1
ATOM 2284 O O . LEU A 1 297 ? -18.224 -17.519 15.646 1.00 28.86 297 LEU A O 1
ATOM 2288 N N . PRO A 1 298 ? -18.232 -19.690 14.978 1.00 33.72 298 PRO A N 1
ATOM 2289 C CA . PRO A 1 298 ? -19.159 -20.170 16.004 1.00 33.72 298 PRO A CA 1
ATOM 2290 C C . PRO A 1 298 ? -18.587 -20.046 17.420 1.00 33.72 298 PRO A C 1
ATOM 2292 O O . PRO A 1 298 ? -17.343 -20.103 17.570 1.00 33.72 298 PRO A O 1
#

Radius of gyration: 22.22 Å; Cα contacts (8 Å, |Δi|>4): 530; chains: 1; bounding box: 55×59×62 Å

InterPro domains:
  IPR018960 Domain of unknown function DUF1990 [PF09348] (71-283)

Solvent-accessible surface area (backbone atoms only — not comparable to full-atom values): 16998 Å² total; per-residue (Å²): 122,72,64,66,55,50,53,53,52,51,52,50,52,48,49,52,52,68,70,25,59,35,43,79,39,67,74,48,79,78,49,73,67,58,54,50,54,53,42,54,47,53,72,71,47,85,63,54,65,54,56,94,64,78,63,61,76,47,39,76,79,65,78,54,66,45,75,64,61,74,81,72,60,90,84,41,48,74,48,58,40,55,32,78,62,48,52,44,71,65,47,36,51,46,39,37,52,39,53,80,68,53,46,36,42,70,65,45,96,52,41,44,72,45,77,40,78,82,62,97,59,73,94,42,71,38,49,29,36,41,38,36,58,38,78,98,59,45,34,26,42,36,30,41,29,30,32,61,41,74,45,81,72,42,81,42,52,30,52,41,74,76,73,77,85,88,55,68,58,84,81,72,68,87,82,72,86,82,78,90,79,78,86,81,92,80,84,86,83,92,73,87,82,85,65,84,73,67,96,78,63,63,71,71,80,71,55,49,73,84,41,72,32,35,31,37,31,25,35,41,32,36,31,23,16,58,29,24,58,40,27,38,40,42,37,40,33,33,39,33,40,52,28,86,92,73,45,39,45,19,34,41,37,41,40,34,40,36,33,38,27,70,70,65,15,47,71,48,27,73,60,50,52,55,51,49,57,53,50,53,48,41,24,40,54,28,45,40,47,56,47,62,56,67,75,66,70,132